Protein AF-0000000082369291 (afdb_homodimer)

Foldseek 3Di:
DPPPPPPPPPPPPPPPPPDVPPDDDDDDPDDDDDDDDDDDDAFKDWDDDWFKDWDADDPKKKKWALDHPPPHHDMDIGDHTDTDGGTHRTTMMHIHD/DPPPPPPPPPPPPPPPPPDVPPDDDDDDPDDDDDDDDDDDDAFKDWDDDWFWDWDADDPWKKKWALDHPPPHHDMDIGDHTDTDGGTHRTTMMHIHD

Secondary structure (DSSP, 8-state):
------------------TT---EEEEESSSPPPPEEEE--BEEEE----S-EEEE-SS--EEEESSGGG--SSEEEE-S-EEE-S-----EEEE--/------------------TT---EEEEESSSPPPPEEEE--BEEEE----S-EEEE-SS--EEEESSGGG--SSEEEE-S-EEE-S-----EEEE--

InterPro domains:
  IPR011024 Gamma-crystallin-like [SSF49695] (23-97)
  IPR015201 Antimicrobial protein MiAMP1 [PF09117] (23-97)
  IPR015791 Antimicrobial/protein inhibitor, gamma-crystallin-like [G3DSA:2.60.20.30] (23-97)

pLDDT: mean 80.14, std 25.15, range [24.66, 97.88]

Structure (mmCIF, N/CA/C/O backbone):
data_AF-0000000082369291-model_v1
#
loop_
_entity.id
_entity.type
_entity.pdbx_description
1 polymer 'Uncharacterized protein'
#
loop_
_atom_site.group_PDB
_atom_site.id
_atom_site.type_symbol
_atom_site.label_atom_id
_atom_site.label_alt_id
_atom_site.label_comp_id
_atom_site.label_asym_id
_atom_site.label_entity_id
_atom_site.label_seq_id
_atom_site.pdbx_PDB_ins_code
_atom_site.Cartn_x
_atom_site.Cartn_y
_atom_site.Cartn_z
_atom_site.occupancy
_atom_site.B_iso_or_equiv
_atom_site.auth_seq_id
_atom_site.auth_comp_id
_atom_site.auth_asym_id
_atom_site.auth_atom_id
_atom_site.pdbx_PDB_model_num
ATOM 1 N N . MET A 1 1 ? 31.125 -37.219 -0.916 1 29.67 1 MET A N 1
ATOM 2 C CA . MET A 1 1 ? 29.891 -36.688 -0.365 1 29.67 1 MET A CA 1
ATOM 3 C C . MET A 1 1 ? 30.031 -35.188 -0.135 1 29.67 1 MET A C 1
ATOM 5 O O . MET A 1 1 ? 30.656 -34.75 0.833 1 29.67 1 MET A O 1
ATOM 9 N N . ALA A 1 2 ? 30.266 -34.375 -1.175 1 37.53 2 ALA A N 1
ATOM 10 C CA . ALA A 1 2 ? 30.516 -32.938 -1.125 1 37.53 2 ALA A CA 1
ATOM 11 C C . ALA A 1 2 ? 29.328 -32.188 -0.563 1 37.53 2 ALA A C 1
ATOM 13 O O . ALA A 1 2 ? 28.188 -32.406 -0.979 1 37.53 2 ALA A O 1
ATOM 14 N N . SER A 1 3 ? 29.406 -31.859 0.727 1 34.44 3 SER A N 1
ATOM 15 C CA . SER A 1 3 ? 28.438 -31.078 1.502 1 34.44 3 SER A CA 1
ATOM 16 C C . SER A 1 3 ? 28.141 -29.734 0.825 1 34.44 3 SER A C 1
ATOM 18 O O . SER A 1 3 ? 29.062 -28.938 0.591 1 34.44 3 SER A O 1
ATOM 20 N N . ALA A 1 4 ? 27.234 -29.812 -0.15 1 33.62 4 ALA A N 1
ATOM 21 C CA . ALA A 1 4 ? 26.812 -28.562 -0.765 1 33.62 4 ALA A CA 1
ATOM 22 C C . ALA A 1 4 ? 26.344 -27.562 0.288 1 33.62 4 ALA A C 1
ATOM 24 O O . ALA A 1 4 ? 25.375 -27.828 1.015 1 33.62 4 ALA A O 1
ATOM 25 N N . VAL A 1 5 ? 27.312 -26.906 0.911 1 30.2 5 VAL A N 1
ATOM 26 C CA . VAL A 1 5 ? 27 -25.797 1.794 1 30.2 5 VAL A CA 1
ATOM 27 C C . VAL A 1 5 ? 26.047 -24.828 1.084 1 30.2 5 VAL A C 1
ATOM 29 O O . VAL A 1 5 ? 26.375 -24.297 0.014 1 30.2 5 VAL A O 1
ATOM 32 N N . VAL A 1 6 ? 24.766 -25.141 1.102 1 29.53 6 VAL A N 1
ATOM 33 C CA . VAL A 1 6 ? 23.766 -24.172 0.659 1 29.53 6 VAL A CA 1
ATOM 34 C C . VAL A 1 6 ? 23.953 -22.844 1.383 1 29.53 6 VAL A C 1
ATOM 36 O O . VAL A 1 6 ? 23.797 -22.766 2.602 1 29.53 6 VAL A O 1
ATOM 39 N N . LEU A 1 7 ? 24.969 -22.188 0.942 1 26.19 7 LEU A N 1
ATOM 40 C CA . LEU A 1 7 ? 25.062 -20.812 1.436 1 26.19 7 LEU A CA 1
ATOM 41 C C . LEU A 1 7 ? 23.734 -20.078 1.249 1 26.19 7 LEU A C 1
ATOM 43 O O . LEU A 1 7 ? 23.297 -19.875 0.119 1 26.19 7 LEU A O 1
ATOM 47 N N . LYS A 1 8 ? 22.828 -20.344 2.225 1 29.67 8 LYS A N 1
ATOM 48 C CA . LYS A 1 8 ? 21.656 -19.484 2.295 1 29.67 8 LYS A CA 1
ATOM 49 C C . LYS A 1 8 ? 22.031 -18.016 2.154 1 29.67 8 LYS A C 1
ATOM 51 O O . LYS A 1 8 ? 22.781 -17.484 2.979 1 29.67 8 LYS A O 1
ATOM 56 N N . GLY A 1 9 ? 22.359 -17.672 0.935 1 26.3 9 GLY A N 1
ATOM 57 C CA . GLY A 1 9 ? 22.625 -16.266 0.736 1 26.3 9 GLY A CA 1
ATOM 58 C C . GLY A 1 9 ? 21.672 -15.359 1.497 1 26.3 9 GLY A C 1
ATOM 59 O O . GLY A 1 9 ? 20.453 -15.484 1.367 1 26.3 9 GLY A O 1
ATOM 60 N N . LEU A 1 10 ? 22.109 -15.094 2.723 1 26.28 10 LEU A N 1
ATOM 61 C CA . LEU A 1 10 ? 21.469 -14.016 3.459 1 26.28 10 LEU A CA 1
ATOM 62 C C . LEU A 1 10 ? 21.266 -12.789 2.568 1 26.28 10 LEU A C 1
ATOM 64 O O . LEU A 1 10 ? 22.234 -12.18 2.127 1 26.28 10 LEU A O 1
ATOM 68 N N . MET A 1 11 ? 20.484 -13.094 1.56 1 28.19 11 MET A N 1
ATOM 69 C CA . MET A 1 11 ? 20.219 -11.867 0.812 1 28.19 11 MET A CA 1
ATOM 70 C C . MET A 1 11 ? 20.031 -10.68 1.755 1 28.19 11 MET A C 1
ATOM 72 O O . MET A 1 11 ? 19.172 -10.711 2.641 1 28.19 11 MET A O 1
ATOM 76 N N . LEU A 1 12 ? 21.156 -10.211 2.059 1 24.66 12 LEU A N 1
ATOM 77 C CA . LEU A 1 12 ? 21.125 -8.906 2.707 1 24.66 12 LEU A CA 1
ATOM 78 C C . LEU A 1 12 ? 20.188 -7.949 1.974 1 24.66 12 LEU A C 1
ATOM 80 O O . LEU A 1 12 ? 20.406 -7.633 0.802 1 24.66 12 LEU A O 1
ATOM 84 N N . LEU A 1 13 ? 18.938 -8.242 2.131 1 26.61 13 LEU A N 1
ATOM 85 C CA . LEU A 1 13 ? 18.016 -7.191 1.714 1 26.61 13 LEU A CA 1
ATOM 86 C C . LEU A 1 13 ? 18.625 -5.812 1.966 1 26.61 13 LEU A C 1
ATOM 88 O O . LEU A 1 13 ? 18.828 -5.422 3.117 1 26.61 13 LEU A O 1
ATOM 92 N N . ALA A 1 14 ? 19.609 -5.598 1.165 1 28.88 14 ALA A N 1
ATOM 93 C CA . ALA A 1 14 ? 19.969 -4.191 1.293 1 28.88 14 ALA A CA 1
ATOM 94 C C . ALA A 1 14 ? 18.719 -3.311 1.398 1 28.88 14 ALA A C 1
ATOM 96 O O . ALA A 1 14 ? 17.828 -3.387 0.555 1 28.88 14 ALA A O 1
ATOM 97 N N . LEU A 1 15 ? 18.375 -3.049 2.535 1 28.77 15 LEU A N 1
ATOM 98 C CA . LEU A 1 15 ? 17.422 -1.967 2.803 1 28.77 15 LEU A CA 1
ATOM 99 C C . LEU A 1 15 ? 17.688 -0.779 1.883 1 28.77 15 LEU A C 1
ATOM 101 O O . LEU A 1 15 ? 18.734 -0.128 1.984 1 28.77 15 LEU A O 1
ATOM 105 N N . VAL A 1 16 ? 17.656 -0.982 0.563 1 32.72 16 VAL A N 1
ATOM 106 C CA . VAL A 1 16 ? 17.641 0.323 -0.088 1 32.72 16 VAL A CA 1
ATOM 107 C C . VAL A 1 16 ? 17.094 1.374 0.875 1 32.72 16 VAL A C 1
ATOM 109 O O . VAL A 1 16 ? 16.062 1.159 1.518 1 32.72 16 VAL A O 1
ATOM 112 N N . VAL A 1 17 ? 17.969 1.85 1.615 1 33.03 17 VAL A N 1
ATOM 113 C CA . VAL A 1 17 ? 17.656 3.006 2.447 1 33.03 17 VAL A CA 1
ATOM 114 C C . VAL A 1 17 ? 16.797 3.992 1.657 1 33.03 17 VAL A C 1
ATOM 116 O O . VAL A 1 17 ? 17.266 4.609 0.701 1 33.03 17 VAL A O 1
ATOM 119 N N . ALA A 1 18 ? 15.641 3.607 1.083 1 39.34 18 ALA A N 1
ATOM 120 C CA . ALA A 1 18 ? 14.898 4.797 0.666 1 39.34 18 ALA A CA 1
ATOM 121 C C . ALA A 1 18 ? 15.414 6.043 1.385 1 39.34 18 ALA A C 1
ATOM 123 O O . ALA A 1 18 ? 15.766 5.984 2.566 1 39.34 18 ALA A O 1
ATOM 124 N N . PRO A 1 19 ? 16.078 6.879 0.718 1 42.34 19 PRO A N 1
ATOM 125 C CA . PRO A 1 19 ? 16.422 8.07 1.488 1 42.34 19 PRO A CA 1
ATOM 126 C C . PRO A 1 19 ? 15.5 8.297 2.686 1 42.34 19 PRO A C 1
ATOM 128 O O . PRO A 1 19 ? 14.398 7.742 2.732 1 42.34 19 PRO A O 1
ATOM 131 N N . ALA A 1 20 ? 16.047 8.836 3.809 1 48.25 20 ALA A N 1
ATOM 132 C CA . ALA A 1 20 ? 15.438 9.164 5.098 1 48.25 20 ALA A CA 1
ATOM 133 C C . ALA A 1 20 ? 13.977 9.547 4.926 1 48.25 20 ALA A C 1
ATOM 135 O O . ALA A 1 20 ? 13.656 10.688 4.57 1 48.25 20 ALA A O 1
ATOM 136 N N . SER A 1 21 ? 13.18 8.781 4.098 1 61.12 21 SER A N 1
ATOM 137 C CA . SER A 1 21 ? 11.859 9.266 3.697 1 61.12 21 SER A CA 1
ATOM 138 C C . SER A 1 21 ? 11.094 9.836 4.887 1 61.12 21 SER A C 1
ATOM 140 O O . SER A 1 21 ? 11.055 9.234 5.957 1 61.12 21 SER A O 1
ATOM 142 N N . GLY A 1 22 ? 11.289 11.141 5.121 1 78.75 22 GLY A N 1
ATOM 143 C CA . GLY A 1 22 ? 10.578 11.875 6.152 1 78.75 22 GLY A CA 1
ATOM 144 C C . GLY A 1 22 ? 9.203 11.312 6.441 1 78.75 22 GLY A C 1
ATOM 145 O O . GLY A 1 22 ? 8.812 10.281 5.887 1 78.75 22 GLY A O 1
ATOM 146 N N . SER A 1 23 ? 8.711 11.734 7.426 1 90.94 23 SER A N 1
ATOM 147 C CA . SER A 1 23 ? 7.34 11.359 7.77 1 90.94 23 SER A CA 1
ATOM 148 C C . SER A 1 23 ? 6.41 11.5 6.566 1 90.94 23 SER A C 1
ATOM 150 O O . SER A 1 23 ? 6.664 12.312 5.676 1 90.94 23 SER A O 1
ATOM 152 N N . TYR A 1 24 ? 5.426 10.711 6.461 1 93.5 24 TYR A N 1
ATOM 153 C CA . TYR A 1 24 ? 4.461 10.852 5.375 1 93.5 24 TYR A CA 1
ATOM 154 C C . TYR A 1 24 ? 3.059 10.477 5.84 1 93.5 24 TYR A C 1
ATOM 156 O O . TYR A 1 24 ? 2.898 9.781 6.848 1 93.5 24 TYR A O 1
ATOM 164 N N . LEU A 1 25 ? 2.068 10.969 5.18 1 94.12 25 LEU A N 1
ATOM 165 C CA . LEU A 1 25 ? 0.649 10.703 5.387 1 94.12 25 LEU A CA 1
ATOM 166 C C . LEU A 1 25 ? 0.048 10 4.172 1 94.12 25 LEU A C 1
ATOM 168 O O . LEU A 1 25 ? 0.189 10.477 3.043 1 94.12 25 LEU A O 1
ATOM 172 N N . THR A 1 26 ? -0.544 8.82 4.375 1 93.62 26 THR A N 1
ATOM 173 C CA . THR A 1 26 ? -1.322 8.148 3.342 1 93.62 26 THR A CA 1
ATOM 174 C C . THR A 1 26 ? -2.816 8.281 3.615 1 93.62 26 THR A C 1
ATOM 176 O O . THR A 1 26 ? -3.287 7.953 4.707 1 93.62 26 THR A O 1
ATOM 179 N N . VAL A 1 27 ? -3.49 8.82 2.67 1 94.62 27 VAL A N 1
ATOM 180 C CA . VAL A 1 27 ? -4.934 8.984 2.787 1 94.62 27 VAL A CA 1
ATOM 181 C C . VAL A 1 27 ? -5.637 8.094 1.766 1 94.62 27 VAL A C 1
ATOM 183 O O . VAL A 1 27 ? -5.137 7.891 0.657 1 94.62 27 VAL A O 1
ATOM 186 N N . TRP A 1 28 ? -6.723 7.477 2.172 1 92.88 28 TRP A N 1
ATOM 187 C CA . TRP A 1 28 ? -7.441 6.59 1.262 1 92.88 28 TRP A CA 1
ATOM 188 C C . TRP A 1 28 ? -8.93 6.922 1.242 1 92.88 28 TRP A C 1
ATOM 190 O O . TRP A 1 28 ? -9.398 7.758 2.021 1 92.88 28 TRP A O 1
ATOM 200 N N . GLU A 1 29 ? -9.562 6.359 0.23 1 89.38 29 GLU A N 1
ATOM 201 C CA . GLU A 1 29 ? -11.008 6.473 0.116 1 89.38 29 GLU A CA 1
ATOM 202 C C . GLU A 1 29 ? -11.703 5.184 0.554 1 89.38 29 GLU A C 1
ATOM 204 O O . GLU A 1 29 ? -11.172 4.09 0.344 1 89.38 29 GLU A O 1
ATOM 209 N N . PHE A 1 30 ? -12.719 5.359 1.159 1 81.88 30 PHE A N 1
ATOM 210 C CA . PHE A 1 30 ? -13.672 4.305 1.486 1 81.88 30 PHE A CA 1
ATOM 211 C C . PHE A 1 30 ? -13.164 3.467 2.656 1 81.88 30 PHE A C 1
ATOM 213 O O . PHE A 1 30 ? -13.039 3.969 3.775 1 81.88 30 PHE A O 1
ATOM 220 N N . ALA A 1 31 ? -12.586 2.279 2.402 1 82.56 31 ALA A N 1
ATOM 221 C CA . ALA A 1 31 ? -12.289 1.392 3.525 1 82.56 31 ALA A CA 1
ATOM 222 C C . ALA A 1 31 ? -10.789 1.333 3.799 1 82.56 31 ALA A C 1
ATOM 224 O O . ALA A 1 31 ? -9.984 1.526 2.891 1 82.56 31 ALA A O 1
ATOM 225 N N . CYS A 1 32 ? -10.484 1.112 5.039 1 90 32 CYS A N 1
ATOM 226 C CA . CYS A 1 32 ? -9.102 0.908 5.449 1 90 32 CYS A CA 1
ATOM 227 C C . CYS A 1 32 ? -8.422 -0.137 4.574 1 90 32 CYS A C 1
ATOM 229 O O . CYS A 1 32 ? -9.023 -1.158 4.238 1 90 32 CYS A O 1
ATOM 231 N N . PRO A 1 33 ? -7.207 0.224 4.164 1 86.62 33 PRO A N 1
ATOM 232 C CA . PRO A 1 33 ? -6.496 -0.808 3.408 1 86.62 33 PRO A CA 1
ATOM 233 C C . PRO A 1 33 ? -6.363 -2.119 4.18 1 86.62 33 PRO A C 1
ATOM 235 O O . PRO A 1 33 ? -6.141 -2.107 5.391 1 86.62 33 PRO A O 1
ATOM 238 N N . PRO A 1 34 ? -6.492 -3.225 3.525 1 87.25 34 PRO A N 1
ATOM 239 C CA . PRO A 1 34 ? -6.332 -4.527 4.18 1 87.25 34 PRO A CA 1
ATOM 240 C C . PRO A 1 34 ? -4.875 -4.871 4.461 1 87.25 34 PRO A C 1
ATOM 242 O O . PRO A 1 34 ? -3.971 -4.156 4.02 1 87.25 34 PRO A O 1
ATOM 245 N N . ILE A 1 35 ? -4.645 -5.848 5.262 1 86.38 35 ILE A N 1
ATOM 246 C CA . ILE A 1 35 ? -3.309 -6.414 5.402 1 86.38 35 ILE A CA 1
ATOM 247 C C . ILE A 1 35 ? -2.855 -7.012 4.07 1 86.38 35 ILE A C 1
ATOM 249 O O . ILE A 1 35 ? -3.648 -7.629 3.359 1 86.38 35 ILE A O 1
ATOM 253 N N . THR A 1 36 ? -1.721 -6.809 3.721 1 90.06 36 THR A N 1
ATOM 254 C CA . THR A 1 36 ? -1.183 -7.332 2.471 1 90.06 36 THR A CA 1
ATOM 255 C C . THR A 1 36 ? 0.148 -8.039 2.707 1 90.06 36 THR A C 1
ATOM 257 O O . THR A 1 36 ? 0.849 -7.746 3.678 1 90.06 36 THR A O 1
ATOM 260 N N . GLU A 1 37 ? 0.48 -9.023 1.839 1 91.12 37 GLU A N 1
ATOM 261 C CA . GLU A 1 37 ? 1.791 -9.656 1.723 1 91.12 37 GLU A CA 1
ATOM 262 C C . GLU A 1 37 ? 2.32 -9.57 0.294 1 91.12 37 GLU A C 1
ATOM 264 O O . GLU A 1 37 ? 1.567 -9.758 -0.665 1 91.12 37 GLU A O 1
ATOM 269 N N . GLN A 1 38 ? 3.555 -9.273 0.181 1 91.69 38 GLN A N 1
ATOM 270 C CA . GLN A 1 38 ? 4.176 -9.164 -1.134 1 91.69 38 GLN A CA 1
ATOM 271 C C . GLN A 1 38 ? 5.203 -10.266 -1.353 1 91.69 38 GLN A C 1
ATOM 273 O O . GLN A 1 38 ? 6.012 -10.555 -0.468 1 91.69 38 GLN A O 1
ATOM 278 N N . TYR A 1 39 ? 5.203 -10.82 -2.508 1 93.25 39 TYR A N 1
ATOM 279 C CA . TYR A 1 39 ? 6.117 -11.891 -2.9 1 93.25 39 TYR A CA 1
ATOM 280 C C . TYR A 1 39 ? 6.918 -11.492 -4.133 1 93.25 39 TYR A C 1
ATOM 282 O O . TYR A 1 39 ? 6.348 -11.141 -5.168 1 93.25 39 TYR A O 1
ATOM 290 N N . ARG A 1 40 ? 8.164 -11.602 -4.102 1 92.19 40 ARG A N 1
ATOM 291 C CA . ARG A 1 40 ? 8.984 -11.156 -5.223 1 92.19 40 ARG A CA 1
ATOM 292 C C . ARG A 1 40 ? 10.188 -12.086 -5.418 1 92.19 40 ARG A C 1
ATOM 294 O O . ARG A 1 40 ? 10.953 -11.922 -6.367 1 92.19 40 ARG A O 1
ATOM 301 N N . SER A 1 41 ? 10.375 -12.969 -4.453 1 89.75 41 SER A N 1
ATOM 302 C CA . SER A 1 41 ? 11.562 -13.82 -4.504 1 89.75 41 SER A CA 1
ATOM 303 C C . SER A 1 41 ? 11.516 -14.758 -5.707 1 89.75 41 SER A C 1
ATOM 305 O O . SER A 1 41 ? 10.453 -15.258 -6.07 1 89.75 41 SER A O 1
ATOM 307 N N . CYS A 1 42 ? 12.688 -14.953 -6.219 1 92.44 42 CYS A N 1
ATOM 308 C CA . CYS A 1 42 ? 12.766 -15.977 -7.254 1 92.44 42 CYS A CA 1
ATOM 309 C C . CYS A 1 42 ? 12.398 -17.344 -6.695 1 92.44 42 CYS A C 1
ATOM 311 O O . CYS A 1 42 ? 12.703 -17.656 -5.543 1 92.44 42 CYS A O 1
ATOM 313 N N . GLY A 1 43 ? 11.805 -18.203 -7.574 1 95.31 43 GLY A N 1
ATOM 314 C CA . GLY A 1 43 ? 11.398 -19.531 -7.152 1 95.31 43 GLY A CA 1
ATOM 315 C C . GLY A 1 43 ? 10.055 -19.547 -6.438 1 95.31 43 GLY A C 1
ATOM 316 O O . GLY A 1 43 ? 9.188 -18.719 -6.727 1 95.31 43 GLY A O 1
ATOM 317 N N . CYS A 1 44 ? 9.898 -20.531 -5.551 1 97.62 44 CYS A N 1
ATOM 318 C CA . CYS A 1 44 ? 8.586 -20.797 -4.984 1 97.62 44 CYS A CA 1
ATOM 319 C C . CYS A 1 44 ? 8.414 -20.109 -3.637 1 97.62 44 CYS A C 1
ATOM 321 O O . CYS A 1 44 ? 9.32 -20.141 -2.805 1 97.62 44 CYS A O 1
ATOM 323 N N . SER A 1 45 ? 7.359 -19.438 -3.428 1 97 45 SER A N 1
ATOM 324 C CA . SER A 1 45 ? 6.922 -18.891 -2.146 1 97 45 SER A CA 1
ATOM 325 C C . SER A 1 45 ? 5.488 -19.312 -1.831 1 97 45 SER A C 1
ATOM 327 O O . SER A 1 45 ? 4.625 -19.312 -2.711 1 97 45 SER A O 1
ATOM 329 N N . ASN A 1 46 ? 5.242 -19.641 -0.63 1 97.19 46 ASN A N 1
ATOM 330 C CA . ASN A 1 46 ? 3.877 -19.938 -0.208 1 97.19 46 ASN A CA 1
ATOM 331 C C . ASN A 1 4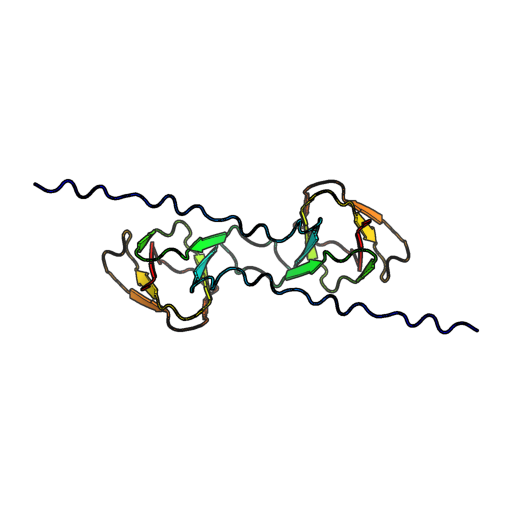6 ? 3.107 -18.672 0.15 1 97.19 46 ASN A C 1
ATOM 333 O O . ASN A 1 46 ? 3.662 -17.75 0.755 1 97.19 46 ASN A O 1
ATOM 337 N N . ILE A 1 47 ? 1.872 -18.734 -0.162 1 95.88 47 ILE A N 1
ATOM 338 C CA . ILE A 1 47 ? 0.99 -17.594 0.093 1 95.88 47 ILE A CA 1
ATOM 339 C C . ILE A 1 47 ? 0.153 -17.859 1.342 1 95.88 47 ILE A C 1
ATOM 341 O O . ILE A 1 47 ? -0.483 -18.922 1.456 1 95.88 47 ILE A O 1
ATOM 345 N N . ASN A 1 48 ? 0.086 -16.891 2.184 1 93.75 48 ASN A N 1
ATOM 346 C CA . ASN A 1 48 ? -0.58 -17.078 3.467 1 93.75 48 ASN A CA 1
ATOM 347 C C . ASN A 1 48 ? -1.951 -16.406 3.492 1 93.75 48 ASN A C 1
ATOM 349 O O . ASN A 1 48 ? -2.762 -16.672 4.379 1 93.75 48 ASN A O 1
ATOM 353 N N . LEU A 1 49 ? -2.188 -15.555 2.545 1 91.06 49 LEU A N 1
ATOM 354 C CA . LEU A 1 49 ? -3.457 -14.836 2.496 1 91.06 49 LEU A CA 1
ATOM 355 C C . LEU A 1 49 ? -4.34 -15.375 1.371 1 91.06 49 LEU A C 1
ATOM 357 O O . LEU A 1 49 ? -3.846 -16.016 0.439 1 91.06 49 LEU A O 1
ATOM 361 N N . HIS A 1 50 ? -5.637 -15.188 1.397 1 84.5 50 HIS A N 1
ATOM 362 C CA . HIS A 1 50 ? -6.48 -15.977 0.506 1 84.5 50 HIS A CA 1
ATOM 363 C C . HIS A 1 50 ? -7.535 -15.102 -0.168 1 84.5 50 HIS A C 1
ATOM 365 O O . HIS A 1 50 ? -8.508 -15.617 -0.726 1 84.5 50 HIS A O 1
ATOM 371 N N . SER A 1 51 ? -7.426 -13.883 -0.202 1 85.75 51 SER A N 1
ATOM 372 C CA . SER A 1 51 ? -8.438 -13.109 -0.914 1 85.75 51 SER A CA 1
ATOM 373 C C . SER A 1 51 ? -7.961 -12.727 -2.311 1 85.75 51 SER A C 1
ATOM 375 O O . SER A 1 51 ? -7.691 -13.594 -3.143 1 85.75 51 SER A O 1
ATOM 377 N N . GLY A 1 52 ? -7.738 -11.445 -2.709 1 94.31 52 GLY A N 1
ATOM 378 C CA . GLY A 1 52 ? -7.332 -10.977 -4.023 1 94.31 52 GLY A CA 1
ATOM 379 C C . GLY A 1 52 ? -5.844 -10.695 -4.117 1 94.31 52 GLY A C 1
ATOM 380 O O . GLY A 1 52 ? -5.098 -10.93 -3.168 1 94.31 52 GLY A O 1
ATOM 381 N N . TYR A 1 53 ? -5.441 -10.422 -5.301 1 95.56 53 TYR A N 1
ATOM 382 C CA . TYR A 1 53 ? -4.02 -10.156 -5.488 1 95.56 53 TYR A CA 1
ATOM 383 C C . TYR A 1 53 ? -3.797 -9.148 -6.609 1 95.56 53 TYR A C 1
ATOM 385 O O . TYR A 1 53 ? -4.707 -8.867 -7.395 1 95.56 53 TYR A O 1
ATOM 393 N N . GLU A 1 54 ? -2.674 -8.57 -6.621 1 94.75 54 GLU A N 1
ATOM 394 C CA . GLU A 1 54 ? -2.16 -7.719 -7.688 1 94.75 54 GLU A CA 1
ATOM 395 C C . GLU A 1 54 ? -0.781 -8.18 -8.148 1 94.75 54 GLU A C 1
ATOM 397 O O . GLU A 1 54 ? 0.113 -8.398 -7.328 1 94.75 54 GLU A O 1
ATOM 402 N N . HIS A 1 55 ? -0.663 -8.375 -9.406 1 96.12 55 HIS A N 1
ATOM 403 C CA . HIS A 1 55 ? 0.638 -8.664 -10 1 96.12 55 HIS A CA 1
ATOM 404 C C . HIS A 1 55 ? 1.187 -7.461 -10.758 1 96.12 55 HIS A C 1
ATOM 406 O O . HIS A 1 55 ? 0.528 -6.938 -11.656 1 96.12 55 HIS A O 1
ATOM 412 N N . VAL A 1 56 ? 2.336 -7.105 -10.359 1 92.31 56 VAL A N 1
ATOM 413 C CA . VAL A 1 56 ? 3.076 -6.074 -11.078 1 92.31 56 VAL A CA 1
ATOM 414 C C . VAL A 1 56 ? 4.219 -6.711 -11.867 1 92.31 56 VAL A C 1
ATOM 416 O O . VAL A 1 56 ? 5.137 -7.293 -11.281 1 92.31 56 VAL A O 1
ATOM 419 N N . TYR A 1 57 ? 4.16 -6.469 -13.156 1 93.12 57 TYR A N 1
ATOM 420 C CA . TYR A 1 57 ? 5.137 -7.094 -14.039 1 93.12 57 TYR A CA 1
ATOM 421 C C . TYR A 1 57 ? 6.297 -6.148 -14.328 1 93.12 57 TYR A C 1
ATOM 423 O O . TYR A 1 57 ? 6.102 -5.062 -14.875 1 93.12 57 TYR A O 1
ATOM 431 N N . ASN A 1 58 ? 7.398 -6.645 -13.961 1 90.44 58 ASN A N 1
ATOM 432 C CA . ASN A 1 58 ? 8.617 -5.895 -14.234 1 90.44 58 ASN A CA 1
ATOM 433 C C . ASN A 1 58 ? 9.688 -6.773 -14.875 1 90.44 58 ASN A C 1
ATOM 435 O O . ASN A 1 58 ? 10.844 -6.773 -14.438 1 90.44 58 ASN A O 1
ATOM 439 N N . GLY A 1 59 ? 9.258 -7.637 -15.852 1 90.44 59 GLY A N 1
ATOM 440 C CA . GLY A 1 59 ? 10.219 -8.375 -16.656 1 90.44 59 GLY A CA 1
ATOM 441 C C . GLY A 1 59 ? 10.297 -9.844 -16.297 1 90.44 59 GLY A C 1
ATOM 442 O O . GLY A 1 59 ? 10.859 -10.641 -17.047 1 90.44 59 GLY A O 1
ATOM 443 N N . THR A 1 60 ? 9.844 -10.188 -15.117 1 91.56 60 THR A N 1
ATOM 444 C CA . THR A 1 60 ? 9.898 -11.586 -14.703 1 91.56 60 THR A CA 1
ATOM 445 C C . THR A 1 60 ? 8.5 -12.195 -14.656 1 91.56 60 THR A C 1
ATOM 447 O O . THR A 1 60 ? 7.586 -11.617 -14.07 1 91.56 60 THR A O 1
ATOM 450 N N . THR A 1 61 ? 8.406 -13.289 -15.234 1 95.25 61 THR A N 1
ATOM 451 C CA . THR A 1 61 ? 7.121 -13.984 -15.203 1 95.25 61 THR A CA 1
ATOM 452 C C . THR A 1 61 ? 7 -14.836 -13.945 1 95.25 61 THR A C 1
ATOM 454 O O . THR A 1 61 ? 7.992 -15.102 -13.266 1 95.25 61 THR A O 1
ATOM 457 N N . GLY A 1 62 ? 5.75 -15.211 -13.656 1 96.94 62 GLY A N 1
ATOM 458 C CA . GLY A 1 62 ? 5.492 -16.094 -12.531 1 96.94 62 GLY A CA 1
ATOM 459 C C . GLY A 1 62 ? 4.324 -17.047 -12.773 1 96.94 62 GLY A C 1
ATOM 460 O O . GLY A 1 62 ? 3.652 -16.953 -13.797 1 96.94 62 GLY A O 1
ATOM 461 N N . THR A 1 63 ? 4.227 -17.922 -11.898 1 97.88 63 THR A N 1
ATOM 462 C CA . THR A 1 63 ? 3.117 -18.875 -11.93 1 97.88 63 THR A CA 1
ATOM 463 C C . THR A 1 63 ? 2.486 -19.016 -10.547 1 97.88 63 THR A C 1
ATOM 465 O O . THR A 1 63 ? 3.193 -19.141 -9.547 1 97.88 63 THR A O 1
ATOM 468 N N . LEU A 1 64 ? 1.164 -18.922 -10.531 1 97.62 64 LEU A N 1
ATOM 469 C CA . LEU A 1 64 ? 0.399 -19.219 -9.328 1 97.62 64 LEU A CA 1
ATOM 470 C C . LEU A 1 64 ? -0.045 -20.672 -9.297 1 97.62 64 LEU A C 1
ATOM 472 O O . LEU A 1 64 ? -0.398 -21.234 -10.336 1 97.62 64 LEU A O 1
ATOM 476 N N . TYR A 1 65 ? -0.075 -21.203 -8.141 1 97.38 65 TYR A N 1
ATOM 477 C CA . TYR A 1 65 ? -0.492 -22.594 -7.945 1 97.38 65 TYR A CA 1
ATOM 478 C C . TYR A 1 65 ? -1.61 -22.688 -6.914 1 97.38 65 TYR A C 1
ATOM 480 O O . TYR A 1 65 ? -1.604 -21.969 -5.914 1 97.38 65 TYR A O 1
ATOM 488 N N . SER A 1 66 ? -2.496 -23.656 -7.086 1 96.75 66 SER A N 1
ATOM 489 C CA . SER A 1 66 ? -3.602 -23.828 -6.148 1 96.75 66 SER A CA 1
ATOM 490 C C . SER A 1 66 ? -3.186 -24.688 -4.961 1 96.75 66 SER A C 1
ATOM 492 O O . SER A 1 66 ? -3.965 -24.891 -4.027 1 96.75 66 SER A O 1
ATOM 494 N N . VAL A 1 67 ? -1.993 -25.266 -5.031 1 96.56 67 VAL A N 1
ATOM 495 C CA . VAL A 1 67 ? -1.469 -26.047 -3.92 1 96.56 67 VAL A CA 1
ATOM 496 C C . VAL A 1 67 ? -0.191 -25.406 -3.387 1 96.56 67 VAL A C 1
ATOM 498 O O . VAL A 1 67 ? 0.458 -24.625 -4.09 1 96.56 67 VAL A O 1
ATOM 501 N N . ALA A 1 68 ? 0.152 -25.703 -2.178 1 96.44 68 ALA A N 1
ATOM 502 C CA . ALA A 1 68 ? 1.359 -25.156 -1.564 1 96.44 68 ALA A CA 1
ATOM 503 C C . ALA A 1 68 ? 2.615 -25.719 -2.227 1 96.44 68 ALA A C 1
ATOM 505 O O . ALA A 1 68 ? 2.549 -26.719 -2.953 1 96.44 68 ALA A O 1
ATOM 506 N N . ASP A 1 69 ? 3.746 -25.031 -2.064 1 97.25 69 ASP A N 1
ATOM 507 C CA . ASP A 1 69 ? 5.082 -25.453 -2.467 1 97.25 69 ASP A CA 1
ATOM 508 C C . ASP A 1 69 ? 5.184 -25.594 -3.984 1 97.25 69 ASP A C 1
ATOM 510 O O . ASP A 1 69 ? 5.969 -26.391 -4.492 1 97.25 69 ASP A O 1
ATOM 514 N N . CYS A 1 70 ? 4.34 -24.953 -4.594 1 97.44 70 CYS A N 1
ATOM 515 C CA . CYS A 1 70 ? 4.375 -24.922 -6.051 1 97.44 70 CYS A CA 1
ATOM 516 C C . CYS A 1 70 ? 4.277 -26.312 -6.637 1 97.44 70 CYS A C 1
ATOM 518 O O . CYS A 1 70 ? 4.949 -26.641 -7.617 1 97.44 70 CYS A O 1
ATOM 520 N N . GLY A 1 71 ? 3.545 -27.156 -6.008 1 92.94 71 GLY A N 1
ATOM 521 C CA . GLY A 1 71 ? 3.523 -28.578 -6.305 1 92.94 71 GLY A CA 1
ATOM 522 C C . GLY A 1 71 ? 2.553 -28.938 -7.41 1 92.94 71 GLY A C 1
ATOM 523 O O . GLY A 1 71 ? 2.318 -30.125 -7.676 1 92.94 71 GLY A O 1
ATOM 524 N N . GLY A 1 72 ? 1.938 -27.891 -8.008 1 89.38 72 GLY A N 1
ATOM 525 C CA . GLY A 1 72 ? 1.03 -28.203 -9.102 1 89.38 72 GLY A CA 1
ATOM 526 C C . GLY A 1 72 ? -0.392 -27.75 -8.852 1 89.38 72 GLY A C 1
ATOM 527 O O . GLY A 1 72 ? -0.614 -26.609 -8.414 1 89.38 72 GLY A O 1
ATOM 528 N N . GLY A 1 73 ? -1.446 -28.641 -9.312 1 94.38 73 GLY A N 1
AT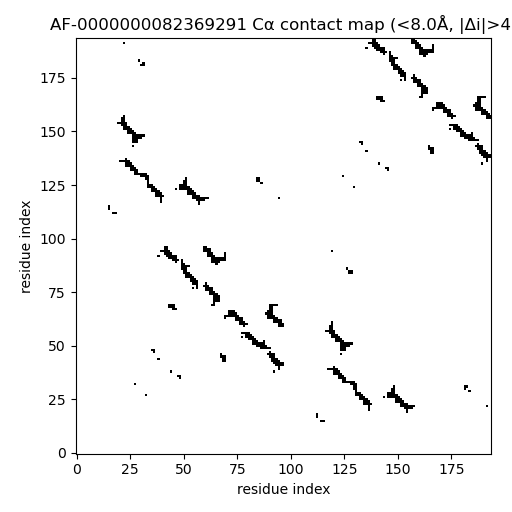OM 529 C CA . GLY A 1 73 ? -2.838 -28.219 -9.281 1 94.38 73 GLY A CA 1
ATOM 530 C C . GLY A 1 73 ? -3.189 -27.25 -10.406 1 94.38 73 GLY A C 1
ATOM 531 O O . GLY A 1 73 ? -2.648 -27.344 -11.508 1 94.38 73 GLY A O 1
ATOM 532 N N . THR A 1 74 ? -4.227 -26.547 -10.125 1 96.06 74 THR A N 1
ATOM 533 C CA . THR A 1 74 ? -4.539 -25.5 -11.086 1 96.06 74 THR A CA 1
ATOM 534 C C . THR A 1 74 ? -3.477 -24.406 -11.062 1 96.06 74 THR A C 1
ATOM 536 O O . THR A 1 74 ? -3.01 -24 -9.992 1 96.06 74 THR A O 1
ATOM 539 N N . THR A 1 75 ? -3.016 -24 -12.203 1 97.12 75 THR A N 1
ATOM 540 C CA . THR A 1 75 ? -1.981 -22.969 -12.258 1 97.12 75 THR A CA 1
ATOM 541 C C . THR A 1 75 ? -2.449 -21.781 -13.086 1 97.12 75 THR A C 1
ATOM 543 O O . THR A 1 75 ? -3.363 -21.906 -13.906 1 97.12 75 THR A O 1
ATOM 546 N N . LYS A 1 76 ? -1.95 -20.672 -12.82 1 97.38 76 LYS A N 1
ATOM 547 C CA . LYS A 1 76 ? -2.158 -19.469 -13.609 1 97.38 76 LYS A CA 1
ATOM 548 C C . LYS A 1 76 ? -0.834 -18.75 -13.891 1 97.38 76 LYS A C 1
ATOM 550 O O . LYS A 1 76 ? -0.086 -18.438 -12.961 1 97.38 76 LYS A O 1
ATOM 555 N N . ARG A 1 77 ? -0.617 -18.453 -15.078 1 97.56 77 ARG A N 1
ATOM 556 C CA . ARG A 1 77 ? 0.608 -17.75 -15.453 1 97.56 77 ARG A CA 1
ATOM 557 C C . ARG A 1 77 ? 0.453 -16.25 -15.289 1 97.56 77 ARG A C 1
ATOM 559 O O . ARG A 1 77 ? -0.576 -15.68 -15.656 1 97.56 77 ARG A O 1
ATOM 566 N N . LEU A 1 78 ? 1.486 -15.672 -14.781 1 97.06 78 LEU A N 1
ATOM 567 C CA . LEU A 1 78 ? 1.571 -14.227 -14.617 1 97.06 78 LEU A CA 1
ATOM 568 C C . LEU A 1 78 ? 2.51 -13.617 -15.648 1 97.06 78 LEU A C 1
ATOM 570 O O . LEU A 1 78 ? 3.729 -13.789 -15.562 1 97.06 78 LEU A O 1
ATOM 574 N N . ARG A 1 79 ? 2.004 -12.875 -16.578 1 94.25 79 ARG A N 1
ATOM 575 C CA . ARG A 1 79 ? 2.812 -12.344 -17.672 1 94.25 79 ARG A CA 1
ATOM 576 C C . ARG A 1 79 ? 2.607 -10.844 -17.828 1 94.25 79 ARG A C 1
ATOM 578 O O . ARG A 1 79 ? 3.131 -10.227 -18.75 1 94.25 79 ARG A O 1
ATOM 585 N N . GLY A 1 80 ? 1.847 -10.289 -17 1 92.38 80 GLY A N 1
ATOM 586 C CA . GLY A 1 80 ? 1.55 -8.867 -17.047 1 92.38 80 GLY A CA 1
ATOM 587 C C . GLY A 1 80 ? 0.936 -8.344 -15.766 1 92.38 80 GLY A C 1
ATOM 588 O O . GLY A 1 80 ? 0.882 -9.055 -14.758 1 92.38 80 GLY A O 1
ATOM 589 N N . TYR A 1 81 ? 0.68 -7.07 -15.898 1 93.62 81 TYR A N 1
ATOM 590 C CA . TYR A 1 81 ? -0.022 -6.484 -14.758 1 93.62 81 TYR A CA 1
ATOM 591 C C . TYR A 1 81 ? -1.43 -7.055 -14.633 1 93.62 81 TYR A C 1
ATOM 593 O O . TYR A 1 81 ? -2.146 -7.18 -15.633 1 93.62 81 TYR A O 1
ATOM 601 N N . GLU A 1 82 ? -1.802 -7.43 -13.477 1 95.75 82 GLU A N 1
ATOM 602 C CA . GLU A 1 82 ? -3.164 -7.875 -13.211 1 95.75 82 GLU A CA 1
ATOM 603 C C . GLU A 1 82 ? -3.553 -7.617 -11.758 1 95.75 82 GLU A C 1
ATOM 605 O O . GLU A 1 82 ? -2.738 -7.793 -10.844 1 95.75 82 GLU A O 1
ATOM 610 N N . LYS A 1 83 ? -4.727 -7.195 -11.531 1 94.25 83 LYS A N 1
ATOM 611 C CA . LYS A 1 83 ? -5.32 -7.004 -10.211 1 94.25 83 LYS A CA 1
ATOM 612 C C . LYS A 1 83 ? -6.656 -7.738 -10.102 1 94.25 83 LYS A C 1
ATOM 614 O O . LYS A 1 83 ? -7.543 -7.555 -10.938 1 94.25 83 LYS A O 1
ATOM 619 N N . VAL A 1 84 ? -6.805 -8.625 -9.234 1 95.69 84 VAL A N 1
ATOM 620 C CA . VAL A 1 84 ? -8.016 -9.414 -9.008 1 95.69 84 VAL A CA 1
ATOM 621 C C . VAL A 1 84 ? -8.547 -9.148 -7.605 1 95.69 84 VAL A C 1
ATOM 623 O O . VAL A 1 84 ? -7.859 -9.406 -6.613 1 95.69 84 VAL A O 1
ATOM 626 N N . CYS A 1 85 ? -9.773 -8.656 -7.477 1 93.12 85 CYS A N 1
ATOM 627 C CA . CYS A 1 85 ? -10.328 -8.234 -6.195 1 93.12 85 CYS A CA 1
ATOM 628 C C . CYS A 1 85 ? -11.328 -9.266 -5.672 1 93.12 85 CYS A C 1
ATOM 630 O O . CYS A 1 85 ? -12.039 -9 -4.699 1 93.12 85 CYS A O 1
ATOM 632 N N . THR A 1 86 ? -11.367 -10.367 -6.324 1 92 86 THR A N 1
ATOM 633 C CA . THR A 1 86 ? -12.195 -11.453 -5.812 1 92 86 THR A CA 1
ATOM 634 C C . THR A 1 86 ? -11.344 -12.469 -5.062 1 92 86 THR A C 1
ATOM 636 O O . THR A 1 86 ? -10.117 -12.5 -5.215 1 92 86 THR A O 1
ATOM 639 N N . THR A 1 87 ? -11.984 -13.133 -4.172 1 89.94 87 THR A N 1
ATOM 640 C CA . THR A 1 87 ? -11.281 -14.172 -3.426 1 89.94 87 THR A CA 1
ATOM 641 C C . THR A 1 87 ? -10.734 -15.242 -4.367 1 89.94 87 THR A C 1
ATOM 643 O O . THR A 1 87 ? -11.461 -15.75 -5.219 1 89.94 87 THR A O 1
ATOM 646 N N . THR A 1 88 ? -9.469 -15.43 -4.184 1 88.81 88 THR A N 1
ATOM 647 C CA . THR A 1 88 ? -8.82 -16.469 -4.965 1 88.81 88 THR A CA 1
ATOM 648 C C . THR A 1 88 ? -8.266 -17.562 -4.055 1 88.81 88 THR A C 1
ATOM 650 O O . THR A 1 88 ? -8.203 -17.391 -2.836 1 88.81 88 THR A O 1
ATOM 653 N N . GLY A 1 89 ? -7.938 -18.734 -4.52 1 88.94 89 GLY A N 1
ATOM 654 C CA . GLY A 1 89 ? -7.457 -19.859 -3.736 1 88.94 89 GLY A CA 1
ATOM 655 C C . GLY A 1 89 ? -6.02 -20.234 -4.039 1 88.94 89 GLY A C 1
ATOM 656 O O . GLY A 1 89 ? -5.633 -21.391 -3.918 1 88.94 89 GLY A O 1
ATOM 657 N N . TRP A 1 90 ? -5.32 -19.188 -4.457 1 96.31 90 TRP A N 1
ATOM 658 C CA . TRP A 1 90 ? -3.924 -19.5 -4.746 1 96.31 90 TRP A CA 1
ATOM 659 C C . TRP A 1 90 ? -3.143 -19.734 -3.457 1 96.31 90 TRP A C 1
ATOM 661 O O . TRP A 1 90 ? -3.314 -19.016 -2.477 1 96.31 90 TRP A O 1
ATOM 671 N N . LYS A 1 91 ? -2.266 -20.766 -3.553 1 96.62 91 LYS A N 1
ATOM 672 C CA . LYS A 1 91 ? -1.571 -21.156 -2.328 1 96.62 91 LYS A CA 1
ATOM 673 C C . LYS A 1 91 ? -0.068 -20.922 -2.453 1 96.62 91 LYS A C 1
ATOM 675 O O . LYS A 1 91 ? 0.648 -20.906 -1.449 1 96.62 91 LYS A O 1
ATOM 680 N N . SER A 1 92 ? 0.454 -20.734 -3.664 1 97.25 92 SER A N 1
ATOM 681 C CA . SER A 1 92 ? 1.876 -20.469 -3.855 1 97.25 92 SER A CA 1
ATOM 682 C C . SER A 1 92 ? 2.133 -19.766 -5.18 1 97.25 92 SER A C 1
ATOM 684 O O . SER A 1 92 ? 1.278 -19.766 -6.07 1 97.25 92 SER A O 1
ATOM 686 N N . VAL A 1 93 ? 3.229 -19.141 -5.27 1 97.62 93 VAL A N 1
ATOM 687 C CA . VAL A 1 93 ? 3.658 -18.422 -6.465 1 97.62 93 VAL A CA 1
ATOM 688 C C . VAL A 1 93 ? 5.129 -18.719 -6.742 1 97.62 93 VAL A C 1
ATOM 690 O O . VAL A 1 93 ? 5.938 -18.812 -5.816 1 97.62 93 VAL A O 1
ATOM 693 N N . GLU A 1 94 ? 5.395 -18.828 -7.969 1 97.5 94 GLU A N 1
ATOM 694 C CA . GLU A 1 94 ? 6.766 -19.031 -8.422 1 97.5 94 GLU A CA 1
ATOM 695 C C . GLU A 1 94 ? 7.18 -17.984 -9.445 1 97.5 94 GLU A C 1
ATOM 697 O O . GLU A 1 94 ? 6.551 -17.844 -10.492 1 97.5 94 GLU A O 1
ATOM 702 N N . PHE A 1 95 ? 8.141 -17.25 -9.141 1 96.31 95 PHE A N 1
ATOM 703 C CA . PHE A 1 95 ? 8.703 -16.344 -10.133 1 96.31 95 PHE A CA 1
ATOM 704 C C . PHE A 1 95 ? 9.891 -16.984 -10.844 1 96.31 95 PHE A C 1
ATOM 706 O O . PHE A 1 95 ? 10.758 -17.578 -10.203 1 96.31 95 PHE A O 1
ATOM 713 N N . HIS A 1 96 ? 9.93 -16.812 -12.078 1 94.06 96 HIS A N 1
ATOM 714 C CA . HIS A 1 96 ? 10.922 -17.469 -12.922 1 94.06 96 HIS A CA 1
ATOM 715 C C . HIS A 1 96 ? 12.078 -16.516 -13.242 1 94.06 96 HIS A C 1
ATOM 717 O O . HIS A 1 96 ? 12.078 -15.867 -14.289 1 94.06 96 HIS A O 1
ATOM 723 N N . CYS A 1 97 ? 12.93 -16.375 -12.43 1 88.12 97 CYS A N 1
ATOM 724 C CA . CYS A 1 97 ? 14.039 -15.453 -12.617 1 88.12 97 CYS A CA 1
ATOM 725 C C . CYS A 1 97 ? 15.281 -16.188 -13.102 1 88.12 97 CYS A C 1
ATOM 727 O O . CYS A 1 97 ? 15.414 -17.406 -12.891 1 88.12 97 CYS A O 1
ATOM 729 N N . MET B 1 1 ? 14.445 45.531 -6.461 1 31.48 1 MET B N 1
ATOM 730 C CA . MET B 1 1 ? 13.414 44.5 -6.32 1 31.48 1 MET B CA 1
ATOM 731 C C . MET 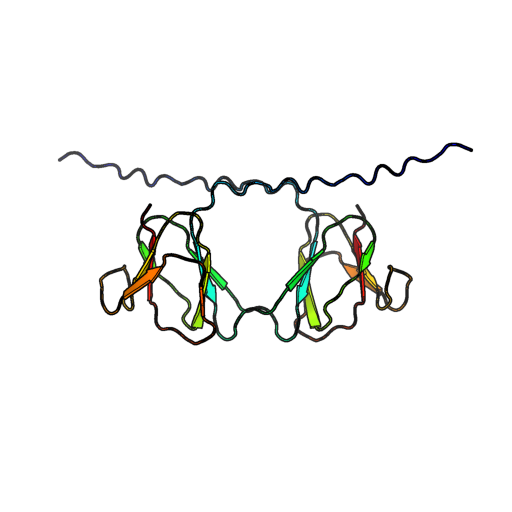B 1 1 ? 13.945 43.156 -6.727 1 31.48 1 MET B C 1
ATOM 733 O O . MET B 1 1 ? 14.289 42.938 -7.891 1 31.48 1 MET B O 1
ATOM 737 N N . ALA B 1 2 ? 14.664 42.438 -5.812 1 39.78 2 ALA B N 1
ATOM 738 C CA . ALA B 1 2 ? 15.344 41.156 -6.016 1 39.78 2 ALA B CA 1
ATOM 739 C C . ALA B 1 2 ? 14.344 40.062 -6.375 1 39.78 2 ALA B C 1
ATOM 741 O O . ALA B 1 2 ? 13.328 39.875 -5.699 1 39.78 2 ALA B O 1
ATOM 742 N N . SER B 1 3 ? 14.227 39.719 -7.617 1 36.22 3 SER B N 1
ATOM 743 C CA . SER B 1 3 ? 13.406 38.656 -8.211 1 36.22 3 SER B CA 1
ATOM 744 C C . SER B 1 3 ? 13.719 37.312 -7.586 1 36.22 3 SER B C 1
ATOM 746 O O . SER B 1 3 ? 14.852 36.844 -7.668 1 36.22 3 SER B O 1
ATOM 748 N N . ALA B 1 4 ? 13.078 37.094 -6.418 1 35.06 4 ALA B N 1
ATOM 749 C CA . ALA B 1 4 ? 13.273 35.781 -5.812 1 35.06 4 ALA B CA 1
ATOM 750 C C . ALA B 1 4 ? 12.891 34.656 -6.785 1 35.06 4 ALA B C 1
ATOM 752 O O . ALA B 1 4 ? 11.742 34.594 -7.223 1 35.06 4 ALA B O 1
ATOM 753 N N . VAL B 1 5 ? 13.812 34.344 -7.621 1 30.48 5 VAL B N 1
ATOM 754 C CA . VAL B 1 5 ? 13.68 33.188 -8.492 1 30.48 5 VAL B CA 1
ATOM 755 C C . VAL B 1 5 ? 13.32 31.953 -7.656 1 30.48 5 VAL B C 1
ATOM 757 O O . VAL B 1 5 ? 14.062 31.562 -6.75 1 30.48 5 VAL B O 1
ATOM 760 N N . VAL B 1 6 ? 12.039 31.844 -7.309 1 30.23 6 VAL B N 1
ATOM 761 C CA . VAL B 1 6 ? 11.555 30.609 -6.688 1 30.23 6 VAL B CA 1
ATOM 762 C C . VAL B 1 6 ? 11.969 29.406 -7.531 1 30.23 6 VAL B C 1
ATOM 764 O O . VAL B 1 6 ? 11.516 29.25 -8.672 1 30.23 6 VAL B O 1
ATOM 767 N N . LEU B 1 7 ? 13.211 29.109 -7.41 1 26.59 7 LEU B N 1
ATOM 768 C CA . LEU B 1 7 ? 13.609 27.844 -8 1 26.59 7 LEU B CA 1
ATOM 769 C C . LEU B 1 7 ? 12.695 26.703 -7.531 1 26.59 7 LEU B C 1
ATOM 771 O O . LEU B 1 7 ? 12.648 26.406 -6.336 1 26.59 7 LEU B O 1
ATOM 775 N N . LYS B 1 8 ? 11.523 26.625 -8.203 1 30.06 8 LYS B N 1
ATOM 776 C CA . LYS B 1 8 ? 10.711 25.422 -8.047 1 30.06 8 LYS B CA 1
ATOM 777 C C . LYS B 1 8 ? 11.57 24.172 -8.109 1 30.06 8 LYS B C 1
ATOM 779 O O . LYS B 1 8 ? 12.195 23.891 -9.133 1 30.06 8 LYS B O 1
ATOM 784 N N . GLY B 1 9 ? 12.289 24 -7.027 1 26.3 9 GLY B N 1
ATOM 785 C CA . GLY B 1 9 ? 13.062 22.766 -7.008 1 26.3 9 GLY B CA 1
ATOM 786 C C . GLY B 1 9 ? 12.289 21.562 -7.516 1 26.3 9 GLY B C 1
ATOM 787 O O . GLY B 1 9 ? 11.195 21.266 -7.023 1 26.3 9 GLY B O 1
ATOM 788 N N . LEU B 1 10 ? 12.383 21.422 -8.82 1 26.19 10 LEU B N 1
ATOM 789 C CA . LEU B 1 10 ? 11.953 20.156 -9.414 1 26.19 10 LEU B CA 1
ATOM 790 C C . LEU B 1 10 ? 12.461 18.984 -8.594 1 26.19 10 LEU B C 1
ATOM 792 O O . LEU B 1 10 ? 13.672 18.766 -8.492 1 26.19 10 LEU B O 1
ATOM 796 N N . MET B 1 11 ? 11.914 19.016 -7.391 1 28.47 11 MET B N 1
ATOM 797 C CA . MET B 1 11 ? 12.312 17.812 -6.668 1 28.47 11 MET B CA 1
ATOM 798 C C . MET B 1 11 ? 12.328 16.609 -7.594 1 28.47 11 MET B C 1
ATOM 800 O O . MET B 1 11 ? 11.305 16.281 -8.203 1 28.47 11 MET B O 1
ATOM 804 N N . LEU B 1 12 ? 13.383 16.562 -8.227 1 25.12 12 LEU B N 1
ATOM 805 C CA . LEU B 1 12 ? 13.648 15.312 -8.914 1 25.12 12 LEU B CA 1
ATOM 806 C C . LEU B 1 12 ? 13.367 14.125 -7.996 1 25.12 12 LEU B C 1
ATOM 808 O O . LEU B 1 12 ? 13.992 13.977 -6.945 1 25.12 12 LEU B O 1
ATOM 812 N N . LEU B 1 13 ? 12.086 13.914 -7.805 1 26.48 13 LEU B N 1
ATOM 813 C CA . LEU B 1 13 ? 11.766 12.617 -7.223 1 26.48 13 LEU B CA 1
ATOM 814 C C . LEU B 1 13 ? 12.75 11.547 -7.691 1 26.48 13 LEU B C 1
ATOM 816 O O . LEU B 1 13 ? 12.781 11.203 -8.875 1 26.48 13 LEU B O 1
ATOM 820 N N . ALA B 1 14 ? 13.891 11.789 -7.195 1 28.5 14 ALA B N 1
ATOM 821 C CA . ALA B 1 14 ? 14.734 10.625 -7.488 1 28.5 14 ALA B CA 1
ATOM 822 C C . ALA B 1 14 ? 13.961 9.328 -7.27 1 28.5 14 ALA B C 1
ATOM 824 O O . ALA B 1 14 ? 13.398 9.102 -6.195 1 28.5 14 ALA B O 1
ATOM 825 N N . LEU B 1 15 ? 13.414 8.875 -8.258 1 28.69 15 LEU B N 1
ATOM 826 C CA . LEU B 1 15 ? 12.93 7.5 -8.305 1 28.69 15 LEU B CA 1
ATOM 827 C C . LEU B 1 15 ? 13.891 6.562 -7.582 1 28.69 15 LEU B C 1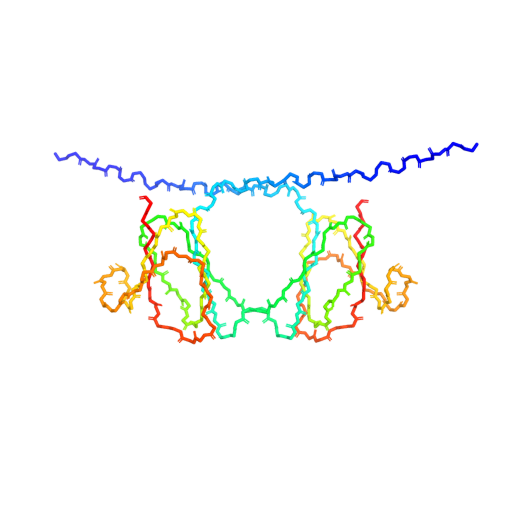
ATOM 829 O O . LEU B 1 15 ? 15.023 6.371 -8.023 1 28.69 15 LEU B O 1
ATOM 833 N N . VAL B 1 16 ? 14.18 6.82 -6.293 1 32.38 16 VAL B N 1
ATOM 834 C CA . VAL B 1 16 ? 14.867 5.652 -5.762 1 32.38 16 VAL B CA 1
ATOM 835 C C . VAL B 1 16 ? 14.516 4.418 -6.59 1 32.38 16 VAL B C 1
ATOM 837 O O . VAL B 1 16 ? 13.336 4.156 -6.855 1 32.38 16 VAL B O 1
ATOM 840 N N . VAL B 1 17 ? 15.242 4.324 -7.598 1 32.69 17 VAL B N 1
ATOM 841 C CA . VAL B 1 17 ? 15.18 3.096 -8.383 1 32.69 17 VAL B CA 1
ATOM 842 C C . VAL B 1 17 ? 15.094 1.893 -7.445 1 32.69 17 VAL B C 1
ATOM 844 O O . VAL B 1 17 ? 16.031 1.601 -6.707 1 32.69 17 VAL B O 1
ATOM 847 N N . ALA B 1 18 ? 14.102 1.788 -6.535 1 39.16 18 ALA B N 1
ATOM 848 C CA . ALA B 1 18 ? 14.086 0.425 -6.012 1 39.16 18 ALA B CA 1
ATOM 849 C C . ALA B 1 18 ? 14.859 -0.521 -6.926 1 39.16 18 ALA B C 1
ATOM 851 O O . ALA B 1 18 ? 14.789 -0.405 -8.148 1 39.16 18 ALA B O 1
ATOM 852 N N . PRO B 1 19 ? 15.984 -0.92 -6.547 1 42.34 19 PRO B N 1
ATOM 853 C CA . PRO B 1 19 ? 16.578 -1.895 -7.465 1 42.34 19 PRO B CA 1
ATOM 854 C C . PRO B 1 19 ? 15.539 -2.551 -8.375 1 42.34 19 PRO B C 1
ATOM 856 O O . PRO B 1 19 ? 14.344 -2.506 -8.086 1 42.34 19 PRO B O 1
ATOM 859 N N . ALA B 1 20 ? 15.938 -2.9 -9.641 1 47.94 20 ALA B N 1
ATOM 860 C CA . ALA B 1 20 ? 15.188 -3.541 -10.719 1 47.94 20 ALA B CA 1
ATOM 861 C C . ALA B 1 20 ? 14.094 -4.453 -10.156 1 47.94 20 ALA B C 1
ATOM 863 O O . ALA B 1 20 ? 14.359 -5.605 -9.805 1 47.94 20 ALA B O 1
ATOM 864 N N . SER B 1 21 ? 13.367 -4.023 -9.047 1 60.59 21 SER B N 1
ATOM 865 C CA . SER B 1 21 ? 12.531 -4.934 -8.273 1 60.59 21 SER B CA 1
ATOM 866 C C . SER B 1 21 ? 11.672 -5.809 -9.18 1 60.59 21 SER B C 1
ATOM 868 O O . SER B 1 21 ? 11.07 -5.316 -10.133 1 60.59 21 SER B O 1
ATOM 870 N N . GLY B 1 22 ? 12.234 -6.93 -9.57 1 79 22 GLY B N 1
ATOM 871 C CA . GLY B 1 22 ? 11.539 -7.934 -10.359 1 79 22 GLY B CA 1
ATOM 872 C C . GLY B 1 22 ? 10.039 -7.926 -10.141 1 79 22 GLY B C 1
ATOM 873 O O . GLY B 1 22 ? 9.516 -7.074 -9.414 1 79 22 GLY B O 1
ATOM 874 N N . SER B 1 23 ? 9.438 -8.547 -10.938 1 91.19 23 SER B N 1
ATOM 875 C CA . SER B 1 23 ? 7.996 -8.719 -10.781 1 91.19 23 SER B CA 1
ATOM 876 C C . SER B 1 23 ? 7.629 -9.109 -9.359 1 91.19 23 SER B C 1
ATOM 878 O O . SER B 1 23 ? 8.438 -9.719 -8.648 1 91.19 23 SER B O 1
ATOM 880 N N . TYR B 1 24 ? 6.531 -8.719 -8.875 1 93.56 24 TYR B N 1
ATOM 881 C CA . TYR B 1 24 ? 6.094 -9.125 -7.539 1 93.56 24 TYR B CA 1
ATOM 882 C C . TYR B 1 24 ? 4.582 -9.312 -7.496 1 93.56 24 TYR B C 1
ATOM 884 O O . TYR B 1 24 ? 3.859 -8.797 -8.352 1 93.56 24 TYR B O 1
ATOM 892 N N . LEU B 1 25 ? 4.113 -10.102 -6.582 1 94.38 25 LEU B N 1
ATOM 893 C CA . LEU B 1 25 ? 2.713 -10.383 -6.289 1 94.38 25 LEU B CA 1
ATOM 894 C C . LEU B 1 25 ? 2.332 -9.867 -4.902 1 94.38 25 LEU B C 1
ATOM 896 O O . LEU B 1 25 ? 3.004 -10.172 -3.918 1 94.38 25 LEU B O 1
ATOM 900 N N . THR B 1 26 ? 1.32 -9 -4.832 1 93.75 26 THR B N 1
ATOM 901 C CA . THR B 1 26 ? 0.737 -8.594 -3.561 1 93.75 26 THR B CA 1
ATOM 902 C C . THR B 1 26 ? -0.605 -9.281 -3.33 1 93.75 26 THR B C 1
ATOM 904 O O . THR B 1 26 ? -1.497 -9.211 -4.18 1 93.75 26 THR B O 1
ATOM 907 N N . VAL B 1 27 ? -0.678 -9.953 -2.256 1 94.69 27 VAL B N 1
ATOM 908 C CA . VAL B 1 27 ? -1.916 -10.641 -1.896 1 94.69 27 VAL B CA 1
ATOM 909 C C . VAL B 1 27 ? -2.516 -10 -0.646 1 94.69 27 VAL B C 1
ATOM 911 O O . VAL B 1 27 ? -1.785 -9.547 0.241 1 94.69 27 VAL B O 1
ATOM 914 N N . TRP B 1 28 ? -3.812 -9.852 -0.622 1 92.94 28 TRP B N 1
ATOM 915 C CA . TRP B 1 28 ? -4.461 -9.234 0.531 1 92.94 28 TRP B CA 1
ATOM 916 C C . TRP B 1 28 ? -5.625 -10.094 1.021 1 92.94 28 TRP B C 1
ATOM 918 O O . TRP B 1 28 ? -5.977 -11.094 0.392 1 92.94 28 TRP B O 1
ATOM 928 N N . GLU B 1 29 ? -6.059 -9.719 2.201 1 89.31 29 GLU B N 1
ATOM 929 C CA . GLU B 1 29 ? -7.242 -10.352 2.783 1 89.31 29 GLU B CA 1
ATOM 930 C C . GLU B 1 29 ? -8.461 -9.438 2.678 1 89.31 29 GLU B C 1
ATOM 932 O O . GLU B 1 29 ? -8.336 -8.211 2.764 1 89.31 29 GLU B O 1
ATOM 937 N N . PHE B 1 30 ? -9.461 -10.008 2.43 1 82 30 PHE B N 1
ATOM 938 C CA . PHE B 1 30 ? -10.781 -9.391 2.484 1 82 30 PHE B CA 1
ATOM 939 C C . PHE B 1 30 ? -11.023 -8.516 1.257 1 82 30 PHE B C 1
ATOM 941 O O . PHE B 1 30 ? -11.055 -9.016 0.13 1 82 30 PHE B O 1
ATOM 948 N N . ALA B 1 31 ? -10.945 -7.18 1.378 1 82.62 31 ALA B N 1
ATOM 949 C CA . ALA B 1 31 ? -11.375 -6.336 0.265 1 82.62 31 ALA B CA 1
ATOM 950 C C . ALA B 1 31 ? -10.172 -5.738 -0.467 1 82.62 31 ALA B C 1
ATOM 952 O O . ALA B 1 31 ? -9.109 -5.551 0.125 1 82.62 31 ALA B O 1
ATOM 953 N N . CYS B 1 32 ? -10.367 -5.52 -1.719 1 90 32 CYS B N 1
ATOM 954 C CA . CYS B 1 32 ? -9.367 -4.84 -2.533 1 90 32 CYS B CA 1
ATOM 955 C C . CYS B 1 32 ? -8.883 -3.57 -1.85 1 90 32 CYS B C 1
ATOM 957 O O . CYS B 1 32 ? -9.672 -2.828 -1.268 1 90 32 CYS B O 1
ATOM 959 N N . PRO B 1 33 ? -7.555 -3.424 -1.873 1 86.62 33 PRO B N 1
ATOM 960 C CA . PRO B 1 33 ? -7.07 -2.156 -1.322 1 86.62 33 PRO B CA 1
ATOM 961 C C . PRO B 1 33 ? -7.691 -0.941 -2.004 1 86.62 33 PRO B C 1
ATOM 963 O O . PRO B 1 33 ? -7.898 -0.948 -3.221 1 86.62 33 PRO B O 1
ATOM 966 N N . PRO B 1 34 ? -7.992 0.085 -1.276 1 87.5 34 PRO B N 1
ATOM 967 C CA . PRO B 1 34 ? -8.547 1.309 -1.857 1 87.5 34 PRO B CA 1
ATOM 968 C C . PRO B 1 34 ? -7.504 2.145 -2.59 1 87.5 34 PRO B C 1
ATOM 970 O O . PRO B 1 34 ? -6.312 1.834 -2.533 1 87.5 34 PRO B O 1
ATOM 973 N N . ILE B 1 35 ? -7.926 3.076 -3.355 1 86.81 35 ILE B N 1
ATOM 974 C CA . ILE B 1 35 ? -7.023 4.086 -3.896 1 86.81 35 ILE B CA 1
ATOM 975 C C . ILE B 1 35 ? -6.402 4.891 -2.754 1 86.81 35 ILE B C 1
ATOM 977 O O . ILE B 1 35 ? -7.086 5.227 -1.783 1 86.81 35 ILE B O 1
ATOM 981 N N . THR B 1 36 ? -5.223 5.137 -2.812 1 90.06 36 THR B N 1
ATOM 982 C CA . THR B 1 36 ? -4.531 5.898 -1.779 1 90.06 36 THR B CA 1
ATOM 983 C C . THR B 1 36 ? -3.709 7.023 -2.398 1 90.06 36 THR B C 1
ATOM 985 O O . THR B 1 36 ? -3.314 6.945 -3.562 1 90.06 36 THR B O 1
ATOM 988 N N . GLU B 1 37 ? -3.51 8.133 -1.618 1 91.12 37 GLU B N 1
ATOM 989 C CA . GLU B 1 37 ? -2.559 9.203 -1.899 1 91.12 37 GLU B CA 1
ATOM 990 C C . GLU B 1 37 ? -1.595 9.406 -0.734 1 91.12 37 GLU B C 1
ATOM 992 O O . GLU B 1 37 ? -2.002 9.367 0.429 1 91.12 37 GLU B O 1
ATOM 997 N N . GLN B 1 38 ? -0.345 9.578 -1.054 1 91.81 38 GLN B N 1
ATOM 998 C CA . GLN B 1 38 ? 0.67 9.781 -0.025 1 91.81 38 GLN B CA 1
ATOM 999 C C . GLN B 1 38 ? 1.231 11.203 -0.081 1 91.81 38 GLN B C 1
ATOM 1001 O O . GLN B 1 38 ? 1.539 11.711 -1.161 1 91.81 38 GLN B O 1
ATOM 1006 N N . TYR B 1 39 ? 1.386 11.789 1.047 1 93.25 39 TYR B N 1
ATOM 1007 C CA . TYR B 1 39 ? 1.922 13.133 1.189 1 93.25 39 TYR B CA 1
ATOM 1008 C C . TYR B 1 39 ? 3.172 13.141 2.059 1 93.25 39 TYR B C 1
ATOM 1010 O O . TYR B 1 39 ? 3.146 12.664 3.197 1 93.25 39 TYR B O 1
ATOM 1018 N N . ARG B 1 40 ? 4.227 13.68 1.622 1 92.19 40 ARG B N 1
ATOM 1019 C CA . ARG B 1 40 ? 5.477 13.641 2.377 1 92.19 40 ARG B CA 1
ATOM 1020 C C . ARG B 1 40 ? 6.242 14.953 2.229 1 92.19 40 ARG B C 1
ATOM 1022 O O . ARG B 1 40 ? 7.277 15.148 2.869 1 92.19 40 ARG B O 1
ATOM 1029 N N . SER B 1 41 ? 5.762 15.781 1.332 1 89.81 41 SER B N 1
ATOM 1030 C CA . SER B 1 41 ? 6.5 17.016 1.047 1 89.81 41 SER B CA 1
ATOM 1031 C C . SER B 1 41 ? 6.512 17.938 2.254 1 89.81 41 SER B C 1
ATOM 1033 O O . SER B 1 41 ? 5.516 18.047 2.971 1 89.81 41 SER B O 1
ATOM 1035 N N . CYS B 1 42 ? 7.637 18.578 2.359 1 92.25 42 CYS B N 1
ATOM 1036 C CA . CYS B 1 42 ? 7.676 19.625 3.377 1 92.25 42 CYS B CA 1
ATOM 1037 C C . CYS B 1 42 ? 6.676 20.734 3.062 1 92.25 42 CYS B C 1
ATOM 1039 O O . CYS B 1 42 ? 6.441 21.047 1.896 1 92.25 42 CYS B O 1
ATOM 1041 N N . GLY B 1 43 ? 6.121 21.375 4.145 1 95.25 43 GLY B N 1
ATOM 1042 C CA . GLY B 1 43 ? 5.141 22.422 3.969 1 95.25 43 GLY B CA 1
ATOM 1043 C C . GLY B 1 43 ? 3.734 21.906 3.734 1 95.25 43 GLY B C 1
ATOM 1044 O O . GLY B 1 43 ? 3.367 20.844 4.246 1 95.25 43 GLY B O 1
ATOM 1045 N N . CYS B 1 44 ? 2.955 22.688 3.018 1 97.5 44 CYS B N 1
ATOM 1046 C CA . CYS B 1 44 ? 1.521 22.438 2.932 1 97.5 44 CYS B CA 1
ATOM 1047 C C . CYS B 1 44 ? 1.184 21.641 1.672 1 97.5 44 CYS B C 1
ATOM 1049 O O . CYS B 1 44 ? 1.699 21.938 0.592 1 97.5 44 CYS B O 1
ATOM 1051 N N . SER B 1 45 ? 0.432 20.609 1.783 1 97 45 SER B N 1
ATOM 1052 C CA . SER B 1 45 ? -0.174 19.875 0.685 1 97 45 SER B CA 1
ATOM 1053 C C . SER B 1 45 ? -1.678 19.719 0.885 1 97 45 SER B C 1
ATOM 1055 O O . SER B 1 45 ? -2.137 19.438 1.995 1 97 45 SER B O 1
ATOM 1057 N N . ASN B 1 46 ? -2.4 19.859 -0.16 1 97.12 46 ASN B N 1
ATOM 1058 C CA . ASN B 1 46 ? -3.836 19.625 -0.092 1 97.12 46 ASN B CA 1
ATOM 1059 C C . ASN B 1 46 ? -4.16 18.141 -0.26 1 97.12 46 ASN B C 1
ATOM 1061 O O . ASN B 1 46 ? -3.537 17.453 -1.071 1 97.12 46 ASN B O 1
ATOM 1065 N N . ILE B 1 47 ? -5.156 17.75 0.452 1 95.88 47 ILE B N 1
ATOM 1066 C CA . ILE B 1 47 ? -5.594 16.359 0.427 1 95.88 47 ILE B CA 1
ATOM 1067 C C . ILE B 1 47 ? -6.836 16.234 -0.452 1 95.88 47 ILE B C 1
ATOM 1069 O O . ILE B 1 47 ? -7.812 16.953 -0.274 1 95.88 47 ILE B O 1
ATOM 1073 N N . ASN B 1 48 ? -6.816 15.25 -1.294 1 93.75 48 ASN B N 1
ATOM 1074 C CA . ASN B 1 48 ? -7.891 15.102 -2.27 1 93.75 48 ASN B CA 1
ATOM 1075 C C . ASN B 1 48 ? -8.844 13.977 -1.889 1 93.75 48 ASN B C 1
ATOM 1077 O O . ASN B 1 48 ? -9.938 13.867 -2.449 1 93.75 48 ASN B O 1
ATOM 1081 N N . LEU B 1 49 ? -8.422 13.164 -0.957 1 91.12 49 LEU B N 1
ATOM 1082 C CA . LEU B 1 49 ? -9.25 12.039 -0.54 1 91.12 49 LEU B CA 1
ATOM 1083 C C . LEU B 1 49 ? -9.844 12.281 0.842 1 91.12 49 LEU B C 1
ATOM 1085 O O . LEU B 1 49 ? -9.352 13.117 1.598 1 91.12 49 LEU B O 1
ATOM 1089 N N . HIS B 1 50 ? -10.914 11.617 1.221 1 84.31 50 HIS B N 1
ATOM 1090 C CA . HIS B 1 50 ? -11.648 12.102 2.387 1 84.31 50 HIS B CA 1
ATOM 1091 C C . HIS B 1 50 ? -12.031 10.953 3.309 1 84.31 50 HIS B C 1
ATOM 1093 O O . HIS B 1 50 ? -12.883 11.109 4.188 1 84.31 50 HIS B O 1
ATOM 1099 N N . SER B 1 51 ? -11.484 9.859 3.229 1 86.06 51 SER B N 1
ATOM 1100 C CA . SER B 1 51 ? -11.852 8.82 4.184 1 86.06 51 SER B CA 1
ATOM 1101 C C . SER B 1 51 ? -10.836 8.727 5.316 1 86.06 51 SER B C 1
ATOM 1103 O O . SER B 1 51 ? -10.641 9.688 6.062 1 86.06 51 SER B O 1
ATOM 1105 N N . GLY B 1 52 ? -10.023 7.633 5.531 1 94.25 52 GLY B N 1
ATOM 1106 C CA . GLY B 1 52 ? -9.062 7.43 6.605 1 94.25 52 GLY B CA 1
ATOM 1107 C C . GLY B 1 52 ? -7.637 7.715 6.184 1 94.25 52 GLY B C 1
ATOM 1108 O O . GLY B 1 52 ? -7.387 8.148 5.059 1 94.25 52 GLY B O 1
ATOM 1109 N N . TYR B 1 53 ? -6.797 7.684 7.145 1 95.56 53 TYR B N 1
ATOM 1110 C CA . TYR B 1 53 ? -5.402 7.969 6.84 1 95.56 53 TYR B CA 1
ATOM 1111 C C . TYR B 1 53 ? -4.469 7.18 7.75 1 95.56 53 TYR B C 1
ATOM 1113 O O . TYR B 1 53 ? -4.902 6.637 8.773 1 95.56 53 TYR B O 1
ATOM 1121 N N . GLU B 1 54 ? -3.266 7.078 7.348 1 94.62 54 GLU B N 1
ATOM 1122 C CA . GLU B 1 54 ? -2.154 6.539 8.125 1 94.62 54 GLU B CA 1
ATOM 1123 C C . GLU B 1 54 ? -0.969 7.5 8.133 1 94.62 54 GLU B C 1
ATOM 1125 O O . GLU B 1 54 ? -0.546 7.984 7.078 1 94.62 54 GLU B O 1
ATOM 1130 N N . HIS B 1 55 ? -0.541 7.797 9.305 1 95.94 55 HIS B N 1
ATOM 1131 C CA . HIS B 1 55 ? 0.679 8.586 9.445 1 95.94 55 HIS B CA 1
ATOM 1132 C C . HIS B 1 55 ? 1.845 7.711 9.898 1 95.94 55 HIS B C 1
ATOM 1134 O O . HIS B 1 55 ? 1.763 7.047 10.938 1 95.94 55 HIS B O 1
ATOM 1140 N N . VAL B 1 56 ? 2.869 7.777 9.125 1 92.12 56 VAL B N 1
ATOM 1141 C CA . VAL B 1 56 ? 4.129 7.133 9.492 1 92.12 56 VAL B CA 1
ATOM 1142 C C . VAL B 1 56 ? 5.148 8.195 9.898 1 92.12 56 VAL B C 1
ATOM 1144 O O . VAL B 1 56 ? 5.547 9.031 9.078 1 92.12 56 VAL B O 1
ATOM 1147 N N . TYR B 1 57 ? 5.594 8.031 11.141 1 92.94 57 TYR B N 1
ATOM 1148 C CA . TYR B 1 57 ? 6.504 9.023 11.688 1 92.94 57 TYR B CA 1
ATOM 1149 C C . TYR B 1 57 ? 7.957 8.594 11.516 1 92.94 57 TYR B C 1
ATOM 1151 O O . TYR B 1 57 ? 8.359 7.543 12.016 1 92.94 57 TYR B O 1
ATOM 1159 N N . ASN B 1 58 ? 8.609 9.438 10.852 1 90.31 58 ASN B N 1
ATOM 1160 C CA . ASN B 1 58 ? 10.039 9.211 10.664 1 90.31 58 ASN B CA 1
ATOM 1161 C C . ASN B 1 58 ? 10.852 10.469 10.969 1 90.31 58 ASN B C 1
ATOM 1163 O O . ASN B 1 58 ? 11.711 10.867 10.172 1 90.31 58 ASN B O 1
ATOM 1167 N N . GLY B 1 59 ? 10.5 11.172 12.094 1 90.12 59 GLY B N 1
ATOM 1168 C CA . GLY B 1 59 ? 11.328 12.258 12.578 1 90.12 59 GLY B CA 1
ATOM 1169 C C . GLY B 1 59 ? 10.742 13.625 12.312 1 90.12 59 GLY B C 1
ATOM 1170 O O . GLY B 1 59 ? 11.188 14.625 12.875 1 90.12 59 GLY B O 1
ATOM 1171 N N . THR B 1 60 ? 9.812 13.695 11.352 1 91.31 60 THR B N 1
ATOM 1172 C CA . THR B 1 60 ? 9.219 14.984 11.039 1 91.31 60 THR B CA 1
ATOM 1173 C C . THR B 1 60 ? 7.758 15.031 11.492 1 91.31 60 THR B C 1
ATOM 1175 O O . THR B 1 60 ? 6.984 14.117 11.203 1 91.31 60 THR B O 1
ATOM 1178 N N . THR B 1 61 ? 7.473 16.062 12.148 1 95.12 61 THR B N 1
ATOM 1179 C CA . THR B 1 61 ? 6.094 16.234 12.594 1 95.12 61 THR B CA 1
ATOM 1180 C C . THR B 1 61 ? 5.258 16.891 11.5 1 95.12 61 THR B C 1
ATOM 1182 O O . THR B 1 61 ? 5.801 17.453 10.547 1 95.12 61 THR B O 1
ATOM 1185 N N . GLY B 1 62 ? 3.945 16.75 11.672 1 96.94 62 GLY B N 1
ATOM 1186 C CA . GLY B 1 62 ? 3.027 17.406 10.758 1 96.94 62 GLY B CA 1
ATOM 1187 C C . GLY B 1 62 ? 1.747 17.875 11.422 1 96.94 62 GLY B C 1
ATOM 1188 O O . GLY B 1 62 ? 1.527 17.609 12.609 1 96.94 62 GLY B O 1
ATOM 1189 N N . THR B 1 63 ? 1.041 18.609 10.688 1 97.75 63 THR B N 1
ATOM 1190 C CA . THR B 1 63 ? -0.26 19.078 11.148 1 97.75 63 THR B CA 1
ATOM 1191 C C . THR B 1 63 ? -1.316 18.891 10.062 1 97.75 63 THR B C 1
ATOM 1193 O O . THR B 1 63 ? -1.079 19.219 8.898 1 97.75 63 THR B O 1
ATOM 1196 N N . LEU B 1 64 ? -2.443 18.312 10.477 1 97.5 64 LEU B N 1
ATOM 1197 C CA . LEU B 1 64 ? -3.613 18.219 9.617 1 97.5 64 LEU B CA 1
ATOM 1198 C C . LEU B 1 64 ? -4.539 19.406 9.828 1 97.5 64 LEU B C 1
ATOM 1200 O O . LEU B 1 64 ? -4.711 19.875 10.953 1 97.5 64 LEU B O 1
ATOM 1204 N N . TYR B 1 65 ? -5.137 19.844 8.773 1 97.31 65 TYR B N 1
ATOM 1205 C CA . TYR B 1 65 ? -6.066 20.953 8.812 1 97.31 65 TYR B CA 1
ATOM 1206 C C . TYR B 1 65 ? -7.418 20.578 8.219 1 97.31 65 TYR B C 1
ATOM 1208 O O . TYR B 1 65 ? -7.477 19.844 7.227 1 97.31 65 TYR B O 1
ATOM 1216 N N . SER B 1 66 ? -8.477 21.141 8.719 1 96.69 66 SER B N 1
ATOM 1217 C CA . SER B 1 66 ? -9.82 20.844 8.219 1 96.69 66 SER B CA 1
ATOM 1218 C C . SER B 1 66 ? -10.164 21.734 7.02 1 96.69 66 SER B C 1
ATOM 1220 O O . SER B 1 66 ? -11.219 21.578 6.41 1 96.69 66 SER B O 1
ATOM 1222 N N . VAL B 1 67 ? -9.305 22.703 6.746 1 96.5 67 VAL B N 1
ATOM 1223 C CA . VAL B 1 67 ? -9.508 23.562 5.578 1 96.5 67 VAL B CA 1
ATOM 1224 C C . VAL B 1 67 ? -8.336 23.391 4.613 1 96.5 67 VAL B C 1
ATOM 1226 O O . VAL B 1 67 ? -7.254 22.953 5.008 1 96.5 67 VAL B O 1
ATOM 1229 N N . ALA B 1 68 ? -8.523 23.719 3.369 1 96.38 68 ALA B N 1
ATOM 1230 C CA . ALA B 1 68 ? -7.477 23.609 2.361 1 96.38 68 ALA B CA 1
ATOM 1231 C C . ALA B 1 68 ? -6.371 24.625 2.613 1 96.38 68 ALA B C 1
ATOM 1233 O O . ALA B 1 6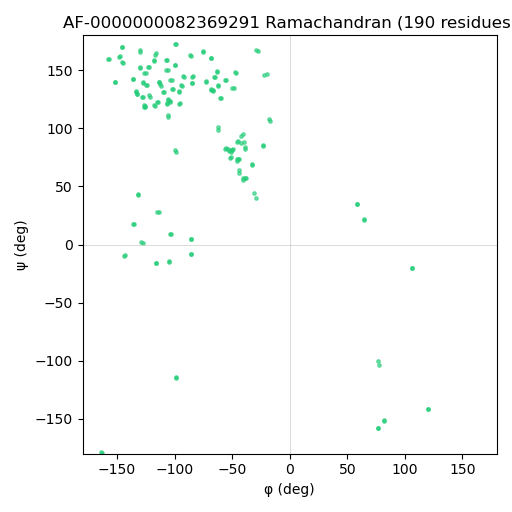8 ? -6.555 25.578 3.385 1 96.38 68 ALA B O 1
ATOM 1234 N N . ASP B 1 69 ? -5.203 24.406 2.047 1 97.25 69 ASP B N 1
ATOM 1235 C CA . ASP B 1 69 ? -4.059 25.328 2.02 1 97.25 69 ASP B CA 1
ATOM 1236 C C . ASP B 1 69 ? -3.523 25.562 3.428 1 97.25 69 ASP B C 1
ATOM 1238 O O . ASP B 1 69 ? -2.953 26.625 3.701 1 97.25 69 ASP B O 1
ATOM 1242 N N . CYS B 1 70 ? -3.818 24.703 4.238 1 97.38 70 CYS B N 1
ATOM 1243 C CA . CYS B 1 70 ? -3.297 24.766 5.598 1 97.38 70 CYS B CA 1
ATOM 1244 C C . CYS B 1 70 ? -3.695 26.062 6.277 1 97.38 70 CYS B C 1
ATOM 1246 O O . CYS B 1 70 ? -2.898 26.656 7.008 1 97.38 70 CYS B O 1
ATOM 1248 N N . GLY B 1 71 ? -4.848 26.531 5.977 1 92.81 71 GLY B N 1
ATOM 1249 C CA . GLY B 1 71 ? -5.285 27.859 6.367 1 92.81 71 GLY B CA 1
ATOM 1250 C C . GLY B 1 71 ? -5.898 27.906 7.75 1 92.81 71 GLY B C 1
ATOM 1251 O O . GLY B 1 71 ? -6.445 28.938 8.164 1 92.81 71 GLY B O 1
ATOM 1252 N N . GLY B 1 72 ? -5.844 26.75 8.438 1 89.06 72 GLY B N 1
ATOM 1253 C CA . GLY B 1 72 ? -6.395 26.781 9.781 1 89.06 72 GLY B CA 1
ATOM 1254 C C . GLY B 1 72 ? -7.547 25.812 9.984 1 89.06 72 GLY B C 1
ATOM 1255 O O . GLY B 1 72 ? -7.473 24.656 9.57 1 89.06 72 GLY B O 1
ATOM 1256 N N . GLY B 1 73 ? -8.648 26.297 10.828 1 94.19 73 GLY B N 1
ATOM 1257 C CA . GLY B 1 73 ? -9.711 25.391 11.227 1 94.19 73 GLY B CA 1
ATOM 1258 C C . GLY B 1 73 ? -9.305 24.438 12.328 1 94.19 73 GLY B C 1
ATOM 1259 O O . GLY B 1 73 ? -8.508 24.781 13.195 1 94.19 73 GLY B O 1
ATOM 1260 N N . THR B 1 74 ? -10.047 23.391 12.344 1 96 74 THR B N 1
ATOM 1261 C CA . THR B 1 74 ? -9.617 22.359 13.289 1 96 74 THR B CA 1
ATOM 1262 C C . THR B 1 74 ? -8.305 21.734 12.844 1 96 74 THR B C 1
ATOM 1264 O O . THR B 1 74 ? -8.102 21.484 11.648 1 96 74 THR B O 1
ATOM 1267 N N . THR B 1 75 ? -7.391 21.594 13.75 1 97.06 75 THR B N 1
ATOM 1268 C CA . THR B 1 75 ? -6.094 21.031 13.398 1 97.06 75 THR B CA 1
ATOM 1269 C C . THR B 1 75 ? -5.793 19.797 14.25 1 97.06 75 THR B C 1
ATOM 1271 O O . THR B 1 75 ? -6.363 19.625 15.336 1 97.06 75 THR B O 1
ATOM 1274 N N . LYS B 1 76 ? -5.031 18.953 13.742 1 97.31 76 LYS B N 1
ATOM 1275 C CA . LYS B 1 76 ? -4.508 17.797 14.469 1 97.31 76 LYS B CA 1
ATOM 1276 C C . LYS B 1 76 ? -3.004 17.641 14.25 1 97.31 76 LYS B C 1
ATOM 1278 O O . LYS B 1 76 ? -2.541 17.562 13.109 1 97.31 76 LYS B O 1
ATOM 1283 N N . ARG B 1 77 ? -2.332 17.516 15.297 1 97.5 77 ARG B N 1
ATOM 1284 C CA . ARG B 1 77 ? -0.887 17.344 15.203 1 97.5 77 ARG B CA 1
ATOM 1285 C C . ARG B 1 77 ? -0.525 15.883 14.992 1 97.5 77 ARG B C 1
ATOM 1287 O O . ARG B 1 77 ? -1.089 15 15.641 1 97.5 77 ARG B O 1
ATOM 1294 N N . LEU B 1 78 ? 0.427 15.703 14.125 1 97 78 LEU B N 1
ATOM 1295 C CA . LEU B 1 78 ? 0.979 14.383 13.844 1 97 78 LEU B CA 1
ATOM 1296 C C . LEU B 1 78 ? 2.361 14.227 14.469 1 97 78 LEU B C 1
ATOM 1298 O O . LEU B 1 78 ? 3.332 14.828 13.992 1 97 78 LEU B O 1
ATOM 1302 N N . ARG B 1 79 ? 2.492 13.43 15.477 1 93.94 79 ARG B N 1
ATOM 1303 C CA . 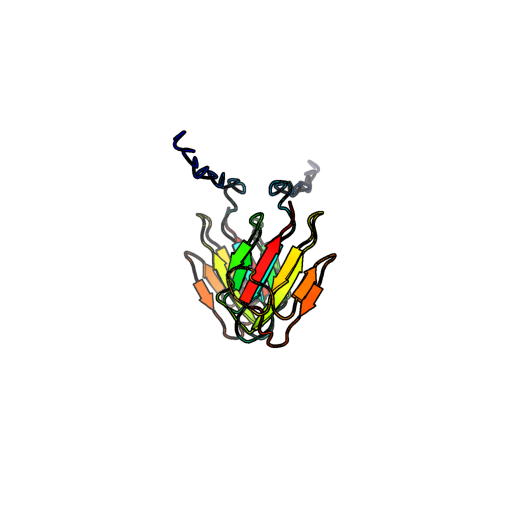ARG B 1 79 ? 3.752 13.312 16.203 1 93.94 79 ARG B CA 1
ATOM 1304 C C . ARG B 1 79 ? 4.18 11.852 16.312 1 93.94 79 ARG B C 1
ATOM 1306 O O . ARG B 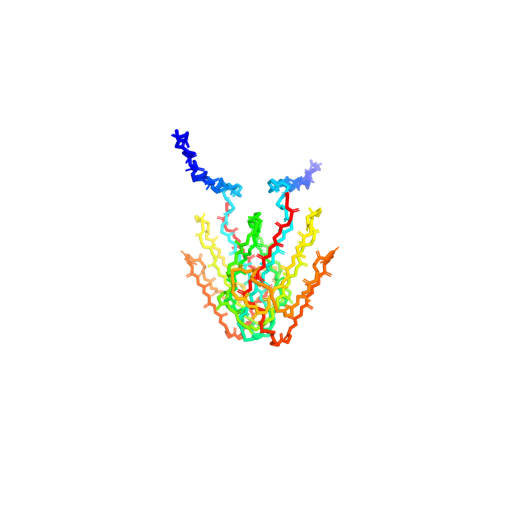1 79 ? 5.18 11.539 16.969 1 93.94 79 ARG B O 1
ATOM 1313 N N . GLY B 1 80 ? 3.434 10.984 15.758 1 92.25 80 GLY B N 1
ATOM 1314 C CA . GLY B 1 80 ? 3.713 9.562 15.805 1 92.25 80 GLY B CA 1
ATOM 1315 C C . GLY B 1 80 ? 2.945 8.766 14.766 1 92.25 80 GLY B C 1
ATOM 1316 O O . GLY B 1 80 ? 2.299 9.344 13.891 1 92.25 80 GLY B O 1
ATOM 1317 N N . TYR B 1 81 ? 3.248 7.496 14.898 1 93.5 81 TYR B N 1
ATOM 1318 C CA . TYR B 1 81 ? 2.479 6.621 14.023 1 93.5 81 TYR B CA 1
ATOM 1319 C C . TYR B 1 81 ? 1.005 6.621 14.406 1 93.5 81 TYR B C 1
ATOM 1321 O O . TYR B 1 81 ? 0.665 6.531 15.586 1 93.5 81 TYR B O 1
ATOM 1329 N N . GLU B 1 82 ? 0.169 6.77 13.445 1 95.69 82 GLU B N 1
ATOM 1330 C CA . GLU B 1 82 ? -1.27 6.668 13.672 1 95.69 82 GLU B CA 1
ATOM 1331 C C . GLU B 1 82 ? -1.992 6.191 12.414 1 95.69 82 GLU B C 1
ATOM 1333 O O . GLU B 1 82 ? -1.65 6.598 11.297 1 95.69 82 GLU B O 1
ATOM 1338 N N . LYS B 1 83 ? -2.939 5.348 12.57 1 94 83 LYS B N 1
ATOM 1339 C CA . LYS B 1 83 ? -3.822 4.863 11.516 1 94 83 LYS B CA 1
ATOM 1340 C C . LYS B 1 83 ? -5.289 5.043 11.898 1 94 83 LYS B C 1
ATOM 1342 O O . LYS B 1 83 ? -5.719 4.594 12.961 1 94 83 LYS B O 1
ATOM 1347 N N . VAL B 1 84 ? -6.023 5.777 11.188 1 95.5 84 VAL B N 1
ATOM 1348 C CA . VAL B 1 84 ? -7.438 6.051 11.43 1 95.5 84 VAL B CA 1
ATOM 1349 C C . VAL B 1 84 ? -8.273 5.52 10.266 1 95.5 84 VAL B C 1
ATOM 1351 O O . VAL B 1 84 ? -8.102 5.953 9.117 1 95.5 84 VAL B O 1
ATOM 1354 N N . CYS B 1 85 ? -9.195 4.59 10.5 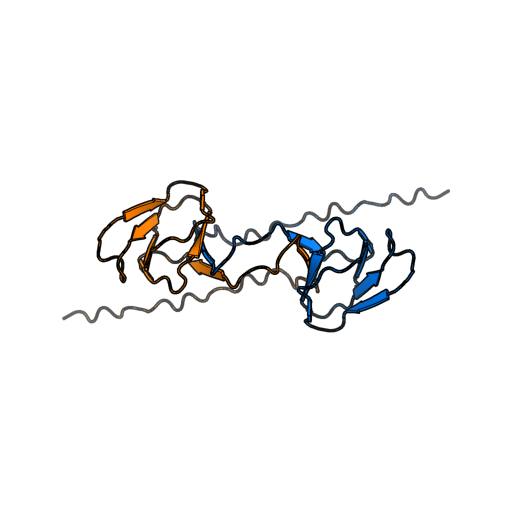1 93.19 85 CYS B N 1
ATOM 1355 C CA . CYS B 1 85 ? -9.953 3.916 9.453 1 93.19 85 CYS B CA 1
ATOM 1356 C C . CYS B 1 85 ? -11.375 4.465 9.359 1 93.19 85 CYS B C 1
ATOM 1358 O O . CYS B 1 85 ? -12.219 3.896 8.664 1 93.19 85 CYS B O 1
ATOM 1360 N N . THR B 1 86 ? -11.594 5.516 10.062 1 92.12 86 THR B N 1
ATOM 1361 C CA . THR B 1 86 ? -12.883 6.191 9.93 1 92.12 86 THR B CA 1
ATOM 1362 C C . THR B 1 86 ? -12.758 7.398 9.008 1 92.12 86 THR B C 1
ATOM 1364 O O . THR B 1 86 ? -11.656 7.887 8.75 1 92.12 86 THR B O 1
ATOM 1367 N N . THR B 1 87 ? -13.867 7.727 8.43 1 89.81 87 THR B N 1
ATOM 1368 C CA . THR B 1 87 ? -13.883 8.898 7.562 1 89.81 87 THR B CA 1
ATOM 1369 C C . THR B 1 87 ? -13.492 10.148 8.344 1 89.81 87 THR B C 1
ATOM 1371 O O . THR B 1 87 ? -14.023 10.406 9.422 1 89.81 87 THR B O 1
ATOM 1374 N N . THR B 1 88 ? -12.508 10.773 7.762 1 88.69 88 THR B N 1
ATOM 1375 C CA . THR B 1 88 ? -12.07 12.031 8.352 1 88.69 88 THR B CA 1
ATOM 1376 C C . THR B 1 88 ? -12.297 13.195 7.387 1 88.69 88 THR B C 1
ATOM 1378 O O . THR B 1 88 ? -12.594 12.977 6.207 1 88.69 88 THR B O 1
ATOM 1381 N N . GLY B 1 89 ? -12.266 14.43 7.777 1 88.88 89 GLY B N 1
ATOM 1382 C CA . GLY B 1 89 ? -12.523 15.602 6.961 1 88.88 89 GLY B CA 1
ATOM 1383 C C . GLY B 1 89 ? -11.305 16.5 6.793 1 88.88 89 GLY B C 1
ATOM 1384 O O . GLY B 1 89 ? -11.438 17.703 6.629 1 88.88 89 GLY B O 1
ATOM 1385 N N . TRP B 1 90 ? -10.164 15.797 6.891 1 96.25 90 TRP B N 1
ATOM 1386 C CA . TRP B 1 90 ? -8.977 16.625 6.723 1 96.25 90 TRP B CA 1
ATOM 1387 C C . TRP B 1 90 ? -8.812 17.047 5.27 1 96.25 90 TRP B C 1
ATOM 1389 O O . TRP B 1 90 ? -9.023 16.25 4.352 1 96.25 90 TRP B O 1
ATOM 1399 N N . LYS B 1 91 ? -8.383 18.344 5.145 1 96.62 91 LYS B N 1
ATOM 1400 C CA . LYS B 1 91 ? -8.32 18.875 3.789 1 96.62 91 LYS B CA 1
ATOM 1401 C C . LYS B 1 91 ? -6.891 19.219 3.393 1 96.62 91 LYS B C 1
ATOM 1403 O O . LYS B 1 91 ? -6.598 19.406 2.211 1 96.62 91 LYS B O 1
ATOM 1408 N N . SER B 1 92 ? -5.98 19.312 4.352 1 97.19 92 SER B N 1
ATOM 1409 C CA . SER B 1 92 ? -4.582 19.594 4.043 1 97.19 92 SER B CA 1
ATOM 1410 C C . SER B 1 92 ? -3.662 19.109 5.164 1 97.19 92 SER B C 1
ATOM 1412 O O . SER B 1 92 ? -4.117 18.859 6.281 1 97.19 92 SER B O 1
ATOM 1414 N N . VAL B 1 93 ? -2.439 18.938 4.844 1 97.62 93 VAL B N 1
ATOM 1415 C CA . VAL B 1 93 ? -1.41 18.5 5.781 1 97.62 93 VAL B CA 1
ATOM 1416 C C . VAL B 1 93 ? -0.145 19.344 5.582 1 97.62 93 VAL B C 1
ATOM 1418 O O . VAL B 1 93 ? 0.222 19.656 4.449 1 97.62 93 VAL B O 1
ATOM 1421 N N . GLU B 1 94 ? 0.44 19.609 6.66 1 97.38 94 GLU B N 1
ATOM 1422 C CA . GLU B 1 94 ? 1.705 20.344 6.652 1 97.38 94 GLU B CA 1
ATOM 1423 C C . GLU B 1 94 ? 2.789 19.578 7.406 1 97.38 94 GLU B C 1
ATOM 1425 O O . GLU B 1 94 ? 2.635 19.281 8.594 1 97.38 94 GLU B O 1
ATOM 1430 N N . PHE B 1 95 ? 3.805 19.219 6.754 1 96.25 95 PHE B N 1
ATOM 1431 C CA . PHE B 1 95 ? 4.953 18.641 7.441 1 96.25 95 PHE B CA 1
ATOM 1432 C C . PHE B 1 95 ? 5.984 19.719 7.766 1 96.25 95 PHE B C 1
ATOM 1434 O O . PHE B 1 95 ? 6.312 20.547 6.918 1 96.25 95 PHE B O 1
ATOM 1441 N N . HIS B 1 96 ? 6.484 19.656 8.914 1 93.88 96 HIS B N 1
ATOM 1442 C CA . HIS B 1 96 ? 7.391 20.688 9.43 1 93.88 96 HIS B CA 1
ATOM 1443 C C . HIS B 1 96 ? 8.844 20.25 9.281 1 93.88 96 HIS B C 1
ATOM 1445 O O . HIS B 1 96 ? 9.438 19.734 10.234 1 93.88 96 HIS B O 1
ATOM 1451 N N . CYS B 1 97 ? 9.375 20.359 8.211 1 88 97 CYS B N 1
ATOM 1452 C CA . CYS B 1 97 ? 10.742 19.938 7.957 1 88 97 CYS B CA 1
ATOM 1453 C C . CYS B 1 97 ? 11.711 21.109 8.062 1 88 97 CYS B C 1
ATOM 1455 O O . CYS B 1 97 ? 11.312 22.266 7.906 1 88 97 CYS B O 1
#

Organism: Colocasia esculenta (NCBI:txid4460)

Nearest PDB structures (foldseek):
  1c01-assembly1_A  TM=8.346E-01  e=4.553E-04  Macadamia integrifolia
  6orm-assembly1_A  TM=5.026E-01  e=6.133E-01  Thevetia peruviana
  6xwv-assembly1_C  TM=4.755E-01  e=5.781E-01  Drosophila melanogaster
  6xwv-assembly1_B  TM=4.925E-01  e=1.107E+00  Drosophila melanogaster
  6xwv-assembly1_A  TM=4.773E-01  e=1.322E+00  Drosophila melanogaster

Radius of gyration: 21.22 Å; Cα contacts (8 Å, |Δi|>4): 455; chains: 2; bounding box: 44×81×34 Å

Sequence (194 aa):
MASAVVLKGLMLLALVVAPASGSYLTVWEFACPPITEQYRSCGCSNINLHSGYEHVYNGTTGTLYSVADCGGGTTKRLRGYEKVCTTTGWKSVEFHCMASAVVLKGLMLLALVVAPASGSYLTVWEFACPPITEQYRSCGCSNINLHSGYEHVYNGTTGTLYSVADCGGGTTKRLRGYEKVCTTTGWKSVEFHC

Solvent-accessible surface area (backbone atoms only — not comparable to full-atom values): 10835 Å² total; per-residue (Å²): 135,82,78,75,74,73,70,72,69,71,69,67,70,66,66,71,66,62,65,86,62,51,20,35,38,39,32,24,40,72,55,61,66,45,65,70,49,76,47,57,62,68,40,71,44,69,46,90,51,50,19,20,39,34,32,47,56,52,90,37,38,32,37,36,11,48,30,57,76,56,73,37,80,61,68,47,77,39,86,45,71,46,73,44,62,51,74,40,67,50,20,11,38,30,29,63,114,134,84,77,75,74,74,71,73,69,70,70,67,70,66,65,70,65,63,63,88,62,50,20,35,38,36,33,24,40,70,57,60,66,46,65,70,50,76,46,56,61,68,39,70,44,69,48,91,51,51,19,20,38,34,33,46,55,50,90,36,40,32,36,35,11,48,30,58,75,54,72,38,79,60,68,46,77,41,84,46,72,46,73,43,64,51,75,40,69,50,19,10,38,30,28,63,115